Protein AF-A0A4V4HJD1-F1 (afdb_monomer)

Foldseek 3Di:
DDDDDDDDDDDPVVVVVVVVVVVVVVVVVVVVVVPDPPLPCDWAWDQDPVDRGIWTRPSPDTHPDDPDQPPQFDPDADLPQLVVLQVQLVVLLVCLVVQLPDPPPPDDSVVSVVVSVVSNVSSVVSNVSSVSNNVHGDQDPVNNVVRVVVNVVVCVVPPPPPPPDPDDPDDDDDDDDDDDPVVLVVLQVVLCVDVVLVVVLVVLVVCVVVVVDDPVRSVVVNCVSSVD

Secondary structure (DSSP, 8-state):
-PPPP---PPPTHHHHHHHHHHHHHHHHHHHHHHH-----SS-EEEE-SSSSSEEEE-SSSEESSPPP--TT--S---HHHHHHHHHHHHHHHHHGGGSTT-TTS---HHHHHHHHHHHHHHHHHHHHHHHHHHT-PPPPHHHHHHHHHHHHHHHHHHGGGSTT----PPPPPPP------HHHHHHHHHHHH-HHHHHHHHHHHHHHHTTSS-HHHHHHHHHHHHT-

Mean predicted aligned error: 18.25 Å

Radius of gyration: 34.89 Å; Cα contacts (8 Å, |Δi|>4): 147; chains: 1; bounding box: 70×46×126 Å

InterPro domains:
  IPR018929 Domain of unknown function DUF2510 [PF10708] (43-67)

Sequence (228 aa):
MRPAPRVLQPPAAAVVTISVALCHARVRRKQEWQVSVERPPVPGWYPDPAKSGTRYWDGHYWVASRPERQPYAARAHHRGWGLTLLIFGVFSVLTSPTHPFNPESGETFVERLGIAFLSLVLGLVSAAAGLYLLRGRGPTEKAVQELSAQAAYRRAVAAPRQDANPAAPPTPVEPVRPPMSDAARVAQINALANPDTAQALQNLNHLRYTRVITEDEFRAAKARLLGD

Solvent-accessible surface area (backbone atoms only — not comparable to full-atom values): 13799 Å² total; per-residue (Å²): 138,82,83,79,85,83,79,84,76,76,66,76,74,66,62,56,60,57,54,53,55,54,51,57,57,50,57,52,51,60,51,51,70,70,70,59,80,62,75,63,94,58,60,43,81,40,79,38,93,90,47,105,48,66,30,35,34,74,70,86,53,79,37,81,64,79,77,75,78,66,85,83,49,30,95,57,71,41,62,67,60,11,50,52,30,27,53,50,9,52,50,35,46,70,54,32,78,64,61,75,76,52,84,84,57,96,66,54,73,68,59,46,51,49,52,35,50,50,38,36,53,53,10,51,53,31,26,52,52,6,50,47,26,56,72,30,58,54,88,46,68,65,59,53,49,51,53,49,52,53,52,51,52,53,49,65,72,58,58,75,69,72,82,76,68,82,83,79,75,85,84,77,85,81,81,83,74,80,81,74,54,67,66,61,53,52,52,53,54,56,50,64,67,34,68,68,52,46,50,52,54,51,52,53,51,50,37,44,72,72,61,76,44,54,74,66,57,52,53,53,53,49,34,59,73,72,72,103

Structure (mmCIF, N/CA/C/O backbone):
data_AF-A0A4V4HJD1-F1
#
_entry.id   AF-A0A4V4HJD1-F1
#
loop_
_atom_site.group_PDB
_atom_site.id
_atom_site.type_symbol
_atom_site.label_atom_id
_atom_site.label_alt_id
_atom_site.label_comp_id
_atom_site.label_asym_id
_atom_site.label_entity_id
_atom_site.label_seq_id
_atom_site.pdbx_PDB_ins_code
_atom_site.Cartn_x
_atom_site.Cartn_y
_atom_site.Cartn_z
_atom_site.occupancy
_atom_site.B_iso_or_equiv
_atom_site.auth_seq_id
_atom_site.auth_comp_id
_atom_site.auth_asym_id
_atom_site.auth_atom_id
_atom_site.pdbx_PDB_model_num
ATOM 1 N N . MET A 1 1 ? -25.034 -12.193 85.939 1.00 50.91 1 MET A N 1
ATOM 2 C CA . MET A 1 1 ? -25.942 -11.720 84.870 1.00 50.91 1 MET A CA 1
ATOM 3 C C . MET A 1 1 ? -25.270 -10.550 84.164 1.00 50.91 1 MET A C 1
ATOM 5 O O . MET A 1 1 ? -24.995 -9.558 84.823 1.00 50.91 1 MET A O 1
ATOM 9 N N . ARG A 1 2 ? -24.885 -10.695 82.887 1.00 44.81 2 ARG A N 1
ATOM 10 C CA . ARG A 1 2 ? -24.236 -9.622 82.107 1.00 44.81 2 ARG A CA 1
ATOM 11 C C . ARG A 1 2 ? -25.301 -8.847 81.316 1.00 44.81 2 ARG A C 1
ATOM 13 O O . ARG A 1 2 ? -26.124 -9.505 80.681 1.00 44.81 2 ARG A O 1
ATOM 20 N N . PRO A 1 3 ? -25.297 -7.503 81.332 1.00 57.94 3 PRO A N 1
ATOM 21 C CA . PRO A 1 3 ? -26.208 -6.713 80.512 1.00 57.94 3 PRO A CA 1
ATOM 22 C C . PRO A 1 3 ? -25.843 -6.854 79.028 1.00 57.94 3 PRO A C 1
ATOM 24 O O . PRO A 1 3 ? -24.667 -6.850 78.661 1.00 57.94 3 PRO A O 1
ATOM 27 N N . ALA A 1 4 ? -26.863 -7.014 78.186 1.00 55.44 4 ALA A N 1
ATOM 28 C CA . ALA A 1 4 ? -26.706 -7.145 76.744 1.00 55.44 4 ALA A CA 1
ATOM 29 C C . ALA A 1 4 ? -26.185 -5.833 76.115 1.00 55.44 4 ALA A C 1
ATOM 31 O O . ALA A 1 4 ? -26.570 -4.746 76.560 1.00 55.44 4 ALA A O 1
ATOM 32 N N . PRO A 1 5 ? -25.325 -5.911 75.083 1.00 64.75 5 PRO A N 1
ATOM 33 C CA . PRO A 1 5 ? -24.767 -4.735 74.430 1.00 64.75 5 PRO A CA 1
ATOM 34 C C . PRO A 1 5 ? -25.847 -3.966 73.658 1.00 64.75 5 PRO A C 1
ATOM 36 O O . PRO A 1 5 ? -26.586 -4.520 72.845 1.00 64.75 5 PRO A O 1
ATOM 39 N N . ARG A 1 6 ? -25.915 -2.657 73.918 1.00 66.44 6 ARG A N 1
ATOM 40 C CA . ARG A 1 6 ? -26.780 -1.700 73.222 1.00 66.44 6 ARG A CA 1
ATOM 41 C C . ARG A 1 6 ? -26.244 -1.492 71.804 1.00 66.44 6 ARG A C 1
ATOM 43 O O . ARG A 1 6 ? -25.172 -0.919 71.626 1.00 66.44 6 ARG A O 1
ATOM 50 N N . VAL A 1 7 ? -26.984 -1.959 70.804 1.00 66.88 7 VAL A N 1
ATOM 51 C CA . VAL A 1 7 ? -26.686 -1.714 69.388 1.00 66.88 7 VAL A CA 1
ATOM 52 C C . VAL A 1 7 ? -27.064 -0.265 69.068 1.00 66.88 7 VAL A C 1
ATOM 54 O O . VAL A 1 7 ? -28.240 0.094 69.075 1.00 66.88 7 VAL A O 1
ATOM 57 N N . LEU A 1 8 ? -26.059 0.585 68.845 1.00 63.66 8 LEU A N 1
ATOM 58 C CA . LEU A 1 8 ? -26.228 1.966 68.387 1.00 63.66 8 LEU A CA 1
ATOM 59 C C . LEU A 1 8 ? -26.703 1.950 66.931 1.00 63.66 8 LEU A C 1
ATOM 61 O O . LEU A 1 8 ? -25.931 1.700 66.008 1.00 63.66 8 LEU A O 1
ATOM 65 N N . GLN A 1 9 ? -27.997 2.185 66.743 1.00 65.94 9 GLN A N 1
ATOM 66 C CA . GLN A 1 9 ? -28.637 2.292 65.439 1.00 65.94 9 GLN A CA 1
ATOM 67 C C . GLN A 1 9 ? -28.254 3.647 64.816 1.00 65.94 9 GLN A C 1
ATOM 69 O O . GLN A 1 9 ? -28.528 4.686 65.422 1.00 65.94 9 GLN A O 1
ATOM 74 N N . PRO A 1 10 ? -27.570 3.678 63.657 1.00 56.47 10 PRO A N 1
ATOM 75 C CA . PRO A 1 10 ? -27.140 4.930 63.051 1.00 56.47 10 PRO A CA 1
ATOM 76 C C . PRO A 1 10 ? -28.351 5.747 62.567 1.00 56.47 10 PRO A C 1
ATOM 78 O O . PRO A 1 10 ? -29.343 5.170 62.114 1.00 56.47 10 PRO A O 1
ATOM 81 N N . PRO A 1 11 ? -28.288 7.090 62.635 1.00 57.09 11 PRO A N 1
ATOM 82 C CA . PRO A 1 11 ? -29.370 7.952 62.179 1.00 57.09 11 PRO A CA 1
ATOM 83 C C . PRO A 1 11 ? -29.591 7.775 60.672 1.00 57.09 11 PRO A C 1
ATOM 85 O O . PRO A 1 11 ? -28.650 7.843 59.878 1.00 57.09 11 PRO A O 1
ATOM 88 N N . ALA A 1 12 ? -30.853 7.584 60.280 1.00 55.19 12 ALA A N 1
ATOM 89 C CA . ALA A 1 12 ? -31.283 7.275 58.912 1.00 55.19 12 ALA A CA 1
ATOM 90 C C . ALA A 1 12 ? -30.754 8.249 57.835 1.00 55.19 12 ALA A C 1
ATOM 92 O O . ALA A 1 12 ? -30.627 7.876 56.671 1.00 55.19 12 ALA A O 1
ATOM 93 N N . ALA A 1 13 ? -30.376 9.472 58.218 1.00 53.16 13 ALA A N 1
ATOM 94 C CA . ALA A 1 13 ? -29.827 10.480 57.316 1.00 53.16 13 ALA A CA 1
ATOM 95 C C . ALA A 1 13 ? -28.430 10.135 56.752 1.00 53.16 13 ALA A C 1
ATOM 97 O O . ALA A 1 13 ? -28.111 10.540 55.639 1.00 53.16 13 ALA A O 1
ATOM 98 N N . ALA A 1 14 ? -27.603 9.356 57.461 1.00 52.12 14 ALA A N 1
ATOM 99 C CA . ALA A 1 14 ? -26.241 9.033 57.009 1.00 52.12 14 ALA A CA 1
ATOM 100 C C . ALA A 1 14 ? -26.193 7.929 55.929 1.00 52.12 14 ALA A C 1
ATOM 102 O O . ALA A 1 14 ? -25.237 7.844 55.158 1.00 52.12 14 ALA A O 1
ATOM 103 N N . VAL A 1 15 ? -27.235 7.096 55.837 1.00 54.53 15 VAL A N 1
ATOM 104 C CA . VAL A 1 15 ? -27.303 5.956 54.900 1.00 54.53 15 VAL A CA 1
ATOM 105 C C . VAL A 1 15 ? -27.63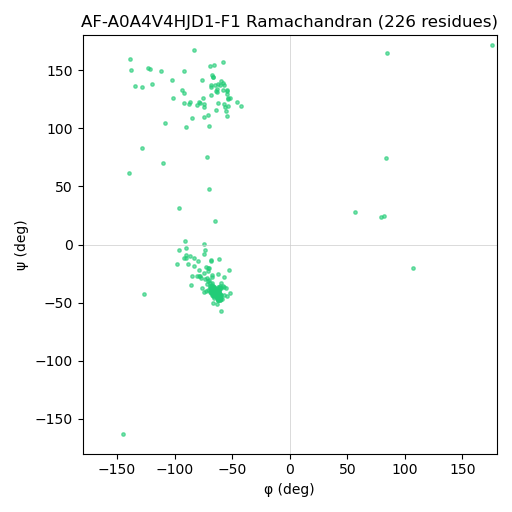2 6.409 53.468 1.00 54.53 15 VAL A C 1
ATOM 107 O O . VAL A 1 15 ? -27.210 5.785 52.489 1.00 54.53 15 VAL A O 1
ATOM 110 N N . VAL A 1 16 ? -28.333 7.538 53.329 1.00 56.81 16 VAL A N 1
ATOM 111 C CA . VAL A 1 16 ? -28.772 8.073 52.032 1.00 56.81 16 VAL A CA 1
ATOM 112 C C . VAL A 1 16 ? -27.603 8.691 51.254 1.00 56.81 16 VAL A C 1
ATOM 114 O O . VAL A 1 16 ? -27.457 8.437 50.059 1.00 56.81 16 VAL A O 1
ATOM 117 N N . THR A 1 17 ? -26.701 9.418 51.918 1.00 55.47 17 THR A N 1
ATOM 118 C CA . THR A 1 17 ? -25.589 10.122 51.251 1.00 55.47 17 THR A CA 1
ATOM 119 C C . THR A 1 17 ? -24.537 9.165 50.677 1.00 55.47 17 THR A C 1
ATOM 121 O O . THR A 1 17 ? -24.019 9.390 49.582 1.00 55.47 17 THR A O 1
ATOM 124 N N . ILE A 1 18 ? -24.262 8.049 51.364 1.00 57.09 18 ILE A N 1
ATOM 125 C CA . ILE A 1 18 ? -23.298 7.032 50.903 1.00 57.09 18 ILE A CA 1
ATOM 126 C C . ILE A 1 18 ? -23.833 6.288 49.664 1.00 57.09 18 ILE A C 1
ATOM 128 O O . ILE A 1 18 ? -23.074 5.993 48.737 1.00 57.09 18 ILE A O 1
ATOM 132 N N . SER A 1 19 ? -25.147 6.054 49.595 1.00 57.78 19 SER A N 1
ATOM 133 C CA . SER A 1 19 ? -25.784 5.377 48.456 1.00 57.78 19 SER A CA 1
ATOM 134 C C . SER A 1 19 ? -25.738 6.213 47.170 1.00 57.78 19 SER A C 1
ATOM 136 O O . SER A 1 19 ? -25.487 5.670 46.092 1.00 57.78 19 SER A O 1
ATOM 138 N N . VAL A 1 20 ? -25.894 7.541 47.267 1.00 57.56 20 VAL A N 1
ATOM 139 C CA . VAL A 1 20 ? -25.807 8.448 46.104 1.00 57.56 20 VAL A CA 1
ATOM 140 C C . VAL A 1 20 ? -24.371 8.541 45.570 1.00 57.56 20 VAL A C 1
ATOM 142 O O . VAL A 1 20 ? -24.161 8.467 44.356 1.00 57.56 20 VAL A O 1
ATOM 145 N N . ALA A 1 21 ? -23.368 8.609 46.454 1.00 56.25 21 ALA A N 1
ATOM 146 C CA . ALA A 1 21 ? -21.958 8.636 46.058 1.00 56.25 21 ALA A CA 1
ATOM 147 C C . ALA A 1 21 ? -21.519 7.339 45.342 1.00 56.25 21 ALA A C 1
ATOM 149 O O . ALA A 1 21 ? -20.833 7.398 44.316 1.00 56.25 21 ALA A O 1
ATOM 150 N N . LEU A 1 22 ? -21.974 6.165 45.809 1.00 58.16 22 LEU A N 1
ATOM 151 C CA . LEU A 1 22 ? -21.717 4.893 45.118 1.00 58.16 22 LEU A CA 1
ATOM 152 C C . LEU A 1 22 ? -22.444 4.790 43.768 1.00 58.16 22 LEU A C 1
ATOM 154 O O . LEU A 1 22 ? -21.907 4.197 42.828 1.00 58.16 22 LEU A O 1
ATOM 158 N N . CYS A 1 23 ? -23.636 5.380 43.642 1.00 50.16 23 CYS A N 1
ATOM 159 C CA . CYS A 1 23 ? -24.399 5.360 42.395 1.00 50.16 23 CYS A CA 1
ATOM 160 C C . CYS A 1 23 ? -23.713 6.195 41.295 1.00 50.16 23 CYS A C 1
ATOM 162 O O . CYS A 1 23 ? -23.560 5.722 40.165 1.00 50.16 23 CYS A O 1
ATOM 164 N N . HIS A 1 24 ? -23.185 7.378 41.636 1.00 50.97 24 HIS A N 1
ATOM 165 C CA . HIS A 1 24 ? -22.431 8.218 40.695 1.00 50.97 24 HIS A CA 1
ATOM 166 C C . HIS A 1 24 ? -21.103 7.576 40.247 1.00 50.97 24 HIS A C 1
ATOM 168 O O . HIS A 1 24 ? -20.739 7.653 39.069 1.00 50.97 24 HIS A O 1
ATOM 174 N N . ALA A 1 25 ? -20.406 6.870 41.146 1.00 55.50 25 ALA A N 1
ATOM 175 C CA . ALA A 1 25 ? -19.167 6.161 40.813 1.00 55.50 25 ALA A CA 1
ATOM 176 C C . ALA A 1 25 ? -19.389 4.972 39.855 1.00 55.50 25 ALA A C 1
ATOM 178 O O . ALA A 1 25 ? -18.488 4.595 39.102 1.00 55.50 25 ALA A O 1
ATOM 179 N N . ARG A 1 26 ? -20.588 4.373 39.852 1.00 54.41 26 ARG A N 1
ATOM 180 C CA . ARG A 1 26 ? -20.907 3.194 39.030 1.00 54.41 26 ARG A CA 1
ATOM 181 C C . ARG A 1 26 ? -21.361 3.553 37.614 1.00 54.41 26 ARG A C 1
ATOM 183 O O . ARG A 1 26 ? -20.999 2.846 36.673 1.00 54.41 26 ARG A O 1
ATOM 190 N N . VAL A 1 27 ? -22.084 4.665 37.450 1.00 53.94 27 VAL A N 1
ATOM 191 C CA . VAL A 1 27 ? -22.475 5.191 36.127 1.00 53.94 27 VAL A CA 1
ATOM 192 C C . VAL A 1 27 ? -21.251 5.686 35.350 1.00 53.94 27 VAL A C 1
ATOM 194 O O . VAL A 1 27 ? -21.125 5.369 34.167 1.00 53.94 27 VAL A O 1
ATOM 197 N N . ARG A 1 28 ? -20.284 6.338 36.021 1.00 54.81 28 ARG A N 1
ATOM 198 C CA . ARG A 1 28 ? -18.984 6.666 35.404 1.00 54.81 28 ARG A CA 1
ATOM 199 C C . ARG A 1 28 ? -18.258 5.425 34.887 1.00 54.81 28 ARG A C 1
ATOM 201 O O . ARG A 1 28 ? -17.789 5.431 33.755 1.00 54.81 28 ARG A O 1
ATOM 208 N N . ARG A 1 29 ? -18.252 4.335 35.662 1.00 53.59 29 ARG A N 1
ATOM 209 C CA . ARG A 1 29 ? -17.526 3.113 35.290 1.00 53.59 29 ARG A CA 1
ATOM 210 C C . ARG A 1 29 ? -18.104 2.438 34.041 1.00 53.59 29 ARG A C 1
ATOM 212 O O . ARG A 1 29 ? -17.342 1.981 33.202 1.00 53.59 29 ARG A O 1
ATOM 219 N N . LYS A 1 30 ? -19.433 2.386 33.868 1.00 50.81 30 LYS A N 1
ATOM 220 C CA . LYS A 1 30 ? -20.038 1.807 32.646 1.00 50.81 30 LYS A CA 1
ATOM 221 C C . LYS A 1 30 ? -19.834 2.674 31.401 1.00 50.81 30 LYS A C 1
ATOM 223 O O . LYS A 1 30 ? -19.704 2.115 30.316 1.00 50.81 30 LYS A O 1
ATOM 228 N N . GLN A 1 31 ? -19.774 3.999 31.543 1.00 48.47 31 GLN A N 1
ATOM 229 C CA . GLN A 1 31 ? -19.397 4.865 30.425 1.00 48.47 31 GLN A CA 1
ATOM 230 C C . GLN A 1 31 ? -17.902 4.757 30.096 1.00 48.47 31 GLN A C 1
ATOM 232 O O . GLN A 1 31 ? -17.564 4.739 28.920 1.00 48.47 31 GLN A O 1
ATOM 237 N N . GLU A 1 32 ? -17.021 4.554 31.078 1.00 45.78 32 GLU A N 1
ATOM 238 C CA . GLU A 1 32 ? -15.594 4.283 30.824 1.00 45.78 32 GLU A CA 1
ATOM 239 C C . GLU A 1 32 ? -15.356 3.004 30.007 1.00 45.78 32 GLU A C 1
ATOM 241 O O . GLU A 1 32 ? -14.495 2.998 29.131 1.00 45.78 32 GLU A O 1
ATOM 246 N N . TRP A 1 33 ? -16.160 1.950 30.192 1.00 47.56 33 TRP A N 1
ATOM 247 C CA . TRP A 1 33 ? -16.026 0.724 29.388 1.00 47.56 33 TRP A CA 1
ATOM 248 C C . TRP A 1 33 ? -16.452 0.881 27.920 1.00 47.56 33 TRP A C 1
ATOM 250 O O . TRP A 1 33 ? -16.021 0.086 27.087 1.00 47.56 33 TRP A O 1
ATOM 260 N N . GLN A 1 34 ? -17.257 1.893 27.574 1.00 47.53 34 GLN A N 1
ATOM 261 C CA . GLN A 1 34 ? -17.536 2.227 26.170 1.00 47.53 34 GLN A CA 1
ATOM 262 C C . GLN A 1 34 ? -16.573 3.268 25.584 1.00 47.53 34 GLN A C 1
ATOM 264 O O . GLN A 1 34 ? -16.558 3.455 24.370 1.00 47.53 34 GLN A O 1
ATOM 269 N N . VAL A 1 35 ? -15.761 3.929 26.412 1.00 48.91 35 VAL A N 1
ATOM 270 C CA . VAL A 1 35 ? -14.937 5.071 25.983 1.00 48.91 35 VAL A CA 1
ATOM 271 C C . VAL A 1 35 ? -13.546 4.671 25.480 1.00 48.91 35 VAL A C 1
ATOM 273 O O . VAL A 1 35 ? -12.922 5.465 24.783 1.00 48.91 35 VAL A O 1
ATOM 276 N N . SER A 1 36 ? -13.093 3.432 25.679 1.00 49.72 36 SER A N 1
ATOM 277 C CA . SER A 1 36 ? -11.745 3.045 25.241 1.00 49.72 36 SER A CA 1
ATOM 278 C C . SER A 1 36 ? -11.681 1.647 24.636 1.00 49.72 36 SER A C 1
ATOM 280 O O . SER A 1 36 ? -10.896 0.808 25.069 1.00 49.72 36 SER A O 1
ATOM 282 N N . VAL A 1 37 ? -12.400 1.405 23.534 1.00 56.84 37 VAL A N 1
ATOM 283 C CA . VAL A 1 37 ? -11.747 0.617 22.473 1.00 56.84 37 VAL A CA 1
ATOM 284 C C . VAL A 1 37 ? -10.708 1.559 21.874 1.00 56.84 37 VAL A C 1
ATOM 286 O O . VAL A 1 37 ? -10.937 2.198 20.848 1.00 56.84 37 VAL A O 1
ATOM 289 N N . GLU A 1 38 ? -9.614 1.748 22.616 1.00 62.16 38 GLU A N 1
ATOM 290 C CA . GLU A 1 38 ? -8.431 2.459 22.160 1.00 62.16 38 GLU A CA 1
ATOM 291 C C . GLU A 1 38 ? -8.126 1.936 20.768 1.00 62.16 38 GLU A C 1
ATOM 293 O O . GLU A 1 38 ? -8.015 0.722 20.564 1.00 62.16 38 GLU A O 1
ATOM 298 N N . ARG A 1 39 ? -8.085 2.857 19.798 1.00 68.38 39 ARG A N 1
ATOM 299 C CA . ARG A 1 39 ? -7.676 2.552 18.429 1.00 68.38 39 ARG A CA 1
ATOM 300 C C . ARG A 1 39 ? -6.467 1.630 18.523 1.00 68.38 39 ARG A C 1
ATOM 302 O O . ARG A 1 39 ? -5.479 2.036 19.143 1.00 68.38 39 ARG A O 1
ATOM 309 N N . PRO A 1 40 ? -6.544 0.400 17.990 1.00 72.44 40 PRO A N 1
ATOM 310 C CA . PRO A 1 40 ? -5.436 -0.515 18.116 1.00 72.44 40 PRO A CA 1
ATOM 311 C C . PRO A 1 40 ? -4.173 0.167 17.583 1.00 72.44 40 PRO A C 1
ATOM 313 O O . PRO A 1 40 ? -4.213 0.779 16.514 1.00 72.44 40 PRO A O 1
ATOM 316 N N . PRO A 1 41 ? -3.051 0.110 18.314 1.00 74.19 41 PRO A N 1
ATOM 317 C CA . PRO A 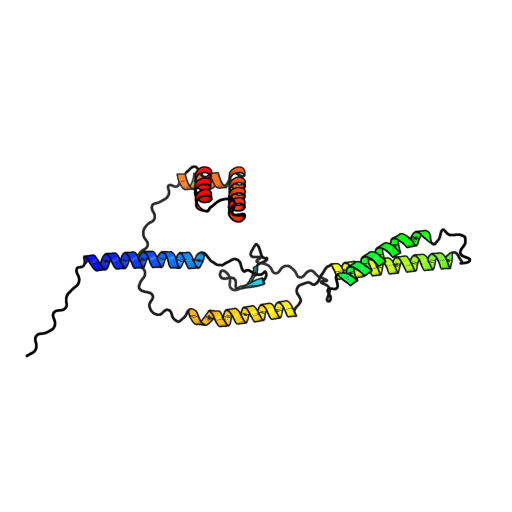1 41 ? -1.865 0.874 17.941 1.00 74.19 41 PRO A CA 1
ATOM 318 C C . PRO A 1 41 ? -1.224 0.367 16.644 1.00 74.19 41 PRO A C 1
ATOM 320 O O . PRO A 1 41 ? -0.378 1.047 16.075 1.00 74.19 41 PRO A O 1
ATOM 323 N N . VAL A 1 42 ? -1.600 -0.831 16.181 1.00 78.50 42 VAL A N 1
ATOM 324 C CA . VAL A 1 42 ? -0.988 -1.493 15.029 1.00 78.50 42 VAL A CA 1
ATOM 325 C C . VAL A 1 42 ? -2.082 -2.054 14.116 1.00 78.50 42 VAL A C 1
ATOM 327 O O . VAL A 1 42 ? -3.036 -2.650 14.619 1.00 78.50 42 VAL A O 1
ATOM 330 N N . PRO A 1 43 ? -1.967 -1.898 12.786 1.00 82.44 43 PRO A N 1
ATOM 331 C CA . PRO A 1 43 ? -2.867 -2.543 11.840 1.00 82.44 43 PRO A CA 1
ATOM 332 C C . PRO A 1 43 ? -2.866 -4.070 11.996 1.00 82.44 43 PRO A C 1
ATOM 334 O O . PRO A 1 43 ? -1.807 -4.695 12.084 1.00 82.44 43 PRO A O 1
ATOM 337 N N . GLY A 1 44 ? -4.042 -4.697 12.031 1.00 80.00 44 GLY A N 1
ATOM 338 C CA . GLY A 1 44 ? -4.147 -6.119 12.361 1.00 80.00 44 GLY A CA 1
ATOM 339 C C . GLY A 1 44 ? -5.571 -6.655 12.462 1.00 80.00 44 GLY A C 1
ATOM 340 O O . GLY A 1 44 ? -6.545 -5.910 12.422 1.00 80.00 44 GLY A O 1
ATOM 341 N N . TRP A 1 45 ? -5.698 -7.976 12.589 1.00 80.88 45 TRP A N 1
ATOM 342 C CA . TRP A 1 45 ? -6.985 -8.643 12.802 1.00 80.88 45 TRP A CA 1
ATOM 343 C C . TRP A 1 45 ? -7.330 -8.688 14.288 1.00 80.88 45 TRP A C 1
ATOM 345 O O . TRP A 1 45 ? -6.593 -9.272 15.081 1.00 80.88 45 TRP A O 1
ATOM 355 N N . TYR A 1 46 ? -8.486 -8.137 14.650 1.00 82.44 46 TYR A N 1
ATOM 356 C CA . TYR A 1 46 ? -8.987 -8.123 16.021 1.00 82.44 46 TYR A CA 1
ATOM 357 C C . TYR A 1 46 ? -10.353 -8.812 16.108 1.00 82.44 46 TYR A C 1
ATOM 359 O O . TYR A 1 46 ? -11.094 -8.848 15.120 1.00 82.44 46 TYR A O 1
ATOM 367 N N . PRO A 1 47 ? -10.687 -9.408 17.268 1.00 80.44 47 PRO A N 1
ATOM 368 C CA . PRO A 1 47 ? -12.024 -9.939 17.489 1.00 80.44 47 PRO A CA 1
ATOM 369 C C . PRO A 1 47 ? -13.039 -8.797 17.449 1.00 80.44 47 PRO A C 1
ATOM 371 O O . PRO A 1 47 ? -12.827 -7.742 18.044 1.00 80.44 47 PRO A O 1
ATOM 374 N N . ASP A 1 48 ? -14.124 -9.016 16.724 1.00 82.56 48 ASP A N 1
ATOM 375 C CA . ASP A 1 48 ? -15.232 -8.083 16.651 1.00 82.56 48 ASP A CA 1
ATOM 376 C C . ASP A 1 48 ? -16.131 -8.259 17.885 1.00 82.56 48 ASP A C 1
ATOM 378 O O . ASP A 1 48 ? -16.654 -9.350 18.092 1.00 82.56 48 ASP A O 1
ATOM 382 N N . PRO A 1 49 ? -16.335 -7.234 18.730 1.00 73.06 49 PRO A N 1
ATOM 383 C CA . PRO A 1 49 ? -17.233 -7.362 19.875 1.00 73.06 49 PRO A CA 1
ATOM 384 C C . PRO A 1 49 ? -18.717 -7.383 19.476 1.00 73.06 49 PRO A C 1
ATOM 386 O O . PRO A 1 49 ? -19.549 -7.813 20.268 1.00 73.06 49 PRO A O 1
ATOM 389 N N . ALA A 1 50 ? -19.070 -6.911 18.275 1.00 77.44 50 ALA A N 1
ATOM 390 C CA . ALA A 1 50 ? -20.459 -6.791 17.830 1.00 77.44 50 ALA A CA 1
ATOM 391 C C . ALA A 1 50 ? -20.929 -7.955 16.940 1.00 77.44 50 ALA A C 1
ATOM 393 O O . ALA A 1 50 ? -22.130 -8.123 16.742 1.00 77.44 50 ALA A O 1
ATOM 394 N N . LYS A 1 51 ? -20.013 -8.754 16.385 1.00 74.75 51 LYS A N 1
ATOM 395 C CA . LYS A 1 51 ? -20.322 -9.966 15.607 1.00 74.75 51 LYS A CA 1
ATOM 396 C C . LYS A 1 51 ? -19.350 -11.066 16.014 1.00 74.75 51 LYS A C 1
ATOM 398 O O . LYS A 1 51 ? -18.210 -10.768 16.330 1.00 74.75 51 LYS A O 1
ATOM 403 N N . SER A 1 52 ? -19.749 -12.333 15.953 1.00 74.94 52 SER A N 1
ATOM 404 C CA . SER A 1 52 ? -18.915 -13.503 16.286 1.00 74.94 52 SER A CA 1
ATOM 405 C C . SER A 1 52 ? -17.778 -13.777 15.273 1.00 74.94 52 SER A C 1
ATOM 407 O O . SER A 1 52 ? -17.583 -14.903 14.825 1.00 74.94 52 SER A O 1
ATOM 409 N N . GLY A 1 53 ? -17.012 -12.751 14.888 1.00 81.81 53 GLY A N 1
ATOM 410 C CA . GLY A 1 53 ? -15.988 -12.809 13.845 1.00 81.81 53 GLY A CA 1
ATOM 411 C C . GLY A 1 53 ? -14.766 -11.933 14.124 1.00 81.81 53 GLY A C 1
ATOM 412 O O . GLY A 1 53 ? -14.504 -11.508 15.249 1.00 81.81 53 GLY A O 1
ATOM 413 N N . THR A 1 54 ? -13.979 -11.676 13.079 1.00 82.12 54 THR A N 1
ATOM 414 C CA . THR A 1 54 ? -12.789 -10.813 13.141 1.00 82.12 54 THR A CA 1
ATOM 415 C C . THR A 1 54 ? -12.937 -9.631 12.188 1.00 82.12 54 THR A C 1
ATOM 417 O O . THR A 1 54 ? -13.351 -9.834 11.049 1.00 82.12 54 THR A O 1
ATOM 420 N N . ARG A 1 55 ? -12.541 -8.428 12.614 1.00 84.62 55 ARG A N 1
ATOM 421 C CA . ARG A 1 55 ? -12.406 -7.233 11.758 1.00 84.62 55 ARG A CA 1
ATOM 422 C C . ARG A 1 55 ? -10.937 -6.846 11.629 1.00 84.62 55 ARG A C 1
ATOM 424 O O . ARG A 1 55 ? -10.157 -7.076 12.554 1.00 84.62 55 ARG A O 1
ATOM 431 N N . TYR A 1 56 ? -10.563 -6.262 10.497 1.00 84.88 56 TYR A N 1
ATOM 432 C CA . TYR A 1 56 ? -9.218 -5.728 10.301 1.00 84.88 56 TYR A CA 1
ATOM 433 C C . TYR A 1 56 ? -9.187 -4.253 10.693 1.00 84.88 56 TYR A C 1
ATOM 435 O O . TYR A 1 56 ? -10.043 -3.487 10.265 1.00 84.88 56 TYR A O 1
ATOM 443 N N . TRP A 1 57 ? -8.219 -3.858 11.508 1.00 85.31 57 TRP A N 1
ATOM 444 C CA . TRP A 1 57 ? -7.881 -2.460 11.742 1.00 85.31 57 TRP A CA 1
ATOM 445 C C . TRP A 1 57 ? -6.794 -2.069 10.749 1.00 85.31 57 TRP A C 1
ATOM 447 O O . TRP A 1 57 ? -5.738 -2.699 10.736 1.00 85.31 57 TRP A O 1
ATOM 457 N N . ASP A 1 58 ? -7.041 -1.059 9.919 1.00 80.19 58 ASP A N 1
ATOM 458 C CA . ASP A 1 58 ? -6.071 -0.578 8.925 1.00 80.19 58 ASP A CA 1
ATOM 459 C C . ASP A 1 58 ? -5.149 0.540 9.459 1.00 80.19 58 ASP A C 1
ATOM 461 O O . ASP A 1 58 ? -4.232 0.970 8.764 1.00 80.19 58 ASP A O 1
ATOM 465 N N . GLY A 1 59 ? -5.358 0.983 10.706 1.00 85.06 59 GLY A N 1
ATOM 466 C CA . GLY A 1 59 ? -4.681 2.135 11.316 1.00 85.06 59 GLY A CA 1
ATOM 467 C C . GLY A 1 59 ? -5.580 3.368 11.471 1.00 85.06 59 GLY A C 1
ATOM 468 O O . GLY A 1 59 ? -5.313 4.215 12.324 1.00 85.06 59 GLY A O 1
ATOM 469 N N . HIS A 1 60 ? -6.672 3.443 10.711 1.00 83.69 60 HIS A N 1
ATOM 470 C CA . HIS A 1 60 ? -7.607 4.567 10.684 1.00 83.69 60 HIS A CA 1
ATOM 471 C C . HIS A 1 60 ? -9.063 4.138 10.919 1.00 83.69 60 HIS A C 1
ATOM 473 O O . HIS A 1 60 ? -9.776 4.794 11.683 1.00 83.69 60 HIS A O 1
ATOM 479 N N . TYR A 1 61 ? -9.492 3.035 10.306 1.00 84.69 61 TYR A N 1
ATOM 480 C CA . TYR A 1 61 ? -10.852 2.516 10.307 1.00 84.69 61 TYR A CA 1
ATOM 481 C C . TYR A 1 61 ? -10.887 0.986 10.466 1.00 84.69 61 TYR A C 1
ATOM 483 O O . TYR A 1 61 ? -9.927 0.251 10.225 1.00 84.69 61 TYR A O 1
ATOM 491 N N . TRP A 1 62 ? -12.047 0.490 10.894 1.00 83.06 62 TRP A N 1
ATOM 492 C CA . TRP A 1 62 ? -12.337 -0.940 10.949 1.00 83.06 62 TRP A CA 1
ATOM 493 C C . TRP A 1 62 ? -12.907 -1.410 9.612 1.00 83.06 62 TRP A C 1
ATOM 495 O O . TRP A 1 62 ? -13.975 -0.959 9.203 1.00 83.06 62 TRP A O 1
ATOM 505 N N . VAL A 1 63 ? -12.240 -2.363 8.968 1.00 85.56 63 VAL A N 1
ATOM 506 C CA . VAL A 1 63 ? -12.653 -2.947 7.689 1.00 85.56 63 VAL A CA 1
ATOM 507 C C . VAL A 1 63 ? -13.303 -4.310 7.940 1.00 85.56 63 VAL A C 1
ATOM 509 O O . VAL A 1 63 ? -12.743 -5.175 8.623 1.00 85.56 63 VAL A O 1
ATOM 512 N N . ALA A 1 64 ? -14.522 -4.493 7.423 1.00 74.50 64 ALA A N 1
ATOM 513 C CA . ALA A 1 64 ? -15.322 -5.704 7.635 1.00 74.50 64 ALA A CA 1
ATOM 514 C C . ALA A 1 64 ? -14.890 -6.881 6.744 1.00 74.50 64 ALA A C 1
ATOM 516 O O . ALA A 1 64 ? -15.072 -8.038 7.116 1.00 74.50 64 ALA A O 1
ATOM 517 N N . SER A 1 65 ? -14.316 -6.594 5.578 1.00 73.62 65 SER A N 1
ATOM 518 C CA . SER A 1 65 ? -13.845 -7.587 4.616 1.00 73.62 65 SER A CA 1
ATOM 519 C C . SER A 1 65 ? -12.328 -7.735 4.692 1.00 73.62 65 SER A C 1
ATOM 521 O O . SER A 1 65 ? -11.605 -6.746 4.829 1.00 73.62 65 SER A O 1
ATOM 523 N N . ARG A 1 66 ? -11.824 -8.974 4.564 1.00 68.06 66 ARG A N 1
ATOM 524 C CA . ARG A 1 66 ? -10.404 -9.192 4.242 1.00 68.06 66 ARG A CA 1
ATOM 525 C C . ARG A 1 66 ? -10.113 -8.396 2.974 1.00 68.06 66 ARG A C 1
ATOM 527 O O . ARG A 1 66 ? -10.838 -8.622 2.006 1.00 68.06 66 ARG A O 1
ATOM 534 N N . PRO A 1 67 ? -9.109 -7.498 2.950 1.00 59.50 67 PRO A N 1
ATOM 535 C CA . PRO A 1 67 ? -8.646 -6.982 1.676 1.00 59.50 67 PRO A CA 1
ATOM 536 C C . PRO A 1 67 ? -8.319 -8.196 0.816 1.00 59.50 67 PRO A C 1
ATOM 538 O O . PRO A 1 67 ? -7.634 -9.123 1.269 1.00 59.50 67 PRO A O 1
ATOM 541 N N . GLU A 1 68 ? -8.920 -8.235 -0.368 1.00 60.12 68 GLU A N 1
ATOM 542 C CA . GLU A 1 68 ? -8.720 -9.319 -1.312 1.00 60.12 68 GLU A CA 1
ATOM 543 C C . GLU A 1 68 ? -7.211 -9.478 -1.500 1.00 60.12 68 GLU A C 1
ATOM 545 O O . GLU A 1 68 ? -6.493 -8.494 -1.715 1.00 60.12 68 GLU A O 1
ATOM 550 N N . ARG A 1 69 ? -6.697 -10.699 -1.288 1.00 55.47 69 ARG A N 1
ATOM 551 C CA . ARG A 1 69 ? -5.272 -10.963 -1.501 1.00 55.47 69 ARG A CA 1
ATOM 552 C C . ARG A 1 69 ?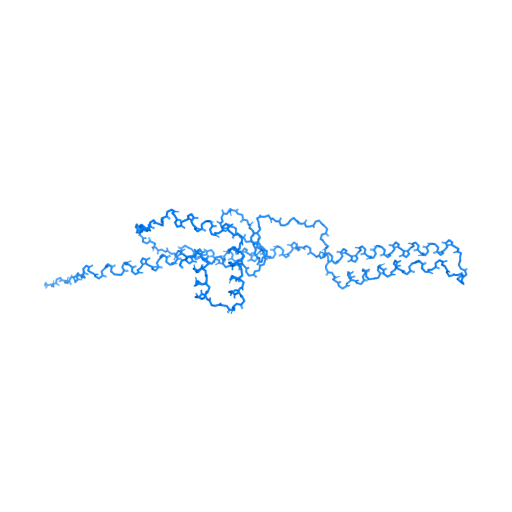 -4.989 -10.541 -2.933 1.00 55.47 69 ARG A C 1
ATOM 554 O O . ARG A 1 69 ? -5.530 -11.161 -3.841 1.00 55.47 69 ARG A O 1
ATOM 561 N N . GLN A 1 70 ? -4.160 -9.513 -3.122 1.00 56.56 70 GLN A N 1
ATOM 562 C CA . GLN A 1 70 ? -3.767 -9.123 -4.468 1.00 56.56 70 GLN A CA 1
ATOM 563 C C . GLN A 1 70 ? -3.158 -10.358 -5.137 1.00 56.56 70 GLN A C 1
ATOM 565 O O . GLN A 1 70 ? -2.173 -10.901 -4.610 1.00 56.56 70 GLN A O 1
ATOM 570 N N . PRO A 1 71 ? -3.755 -10.857 -6.233 1.00 51.16 71 PRO A N 1
ATOM 571 C CA . PRO A 1 71 ? -3.154 -11.957 -6.954 1.00 51.16 71 PRO A CA 1
ATOM 572 C C . PRO A 1 71 ? -1.754 -11.491 -7.386 1.00 51.16 71 PRO A C 1
ATOM 574 O O . PRO A 1 71 ? -1.565 -10.331 -7.753 1.00 51.16 71 PRO A O 1
ATOM 577 N N . TYR A 1 72 ? -0.762 -12.380 -7.286 1.00 57.31 72 TYR A N 1
ATOM 578 C CA . TYR A 1 72 ? 0.632 -12.143 -7.709 1.00 57.31 72 TYR A CA 1
ATOM 579 C C . TYR A 1 72 ? 1.545 -11.328 -6.772 1.00 57.31 72 TYR A C 1
ATOM 581 O O . TYR A 1 72 ? 2.560 -10.792 -7.214 1.00 57.31 72 TYR A O 1
ATOM 589 N N . ALA A 1 73 ? 1.262 -11.279 -5.468 1.00 58.91 73 ALA A N 1
ATOM 590 C CA . ALA A 1 73 ? 2.242 -10.809 -4.484 1.00 58.91 73 ALA A CA 1
ATOM 591 C C . ALA A 1 73 ? 3.551 -11.631 -4.549 1.00 58.91 73 ALA A C 1
ATOM 593 O O . ALA A 1 73 ? 3.546 -12.848 -4.345 1.00 58.91 73 ALA A O 1
ATOM 594 N N . ALA A 1 74 ? 4.682 -10.968 -4.803 1.00 61.16 74 ALA A N 1
ATOM 595 C CA . ALA A 1 74 ? 5.966 -11.637 -4.985 1.00 61.16 74 ALA A CA 1
ATOM 596 C C . ALA A 1 74 ? 6.438 -12.349 -3.701 1.00 61.16 74 ALA A C 1
ATOM 598 O O . ALA A 1 74 ? 6.391 -11.795 -2.600 1.00 61.16 74 ALA A O 1
ATOM 599 N N . ARG A 1 75 ? 6.961 -13.579 -3.838 1.00 60.50 75 ARG A N 1
ATOM 600 C CA . ARG A 1 75 ? 7.509 -14.372 -2.714 1.00 60.50 75 ARG A CA 1
ATOM 601 C C . ARG A 1 75 ? 8.713 -13.706 -2.031 1.00 60.50 75 ARG A C 1
ATOM 603 O O . ARG A 1 75 ? 8.945 -13.957 -0.845 1.00 60.50 75 ARG A O 1
ATOM 610 N N . ALA A 1 76 ? 9.459 -12.849 -2.728 1.00 64.31 76 ALA A N 1
ATOM 611 C CA . ALA A 1 76 ? 10.659 -12.179 -2.228 1.00 64.31 76 ALA A CA 1
ATOM 612 C C . ALA A 1 76 ? 10.590 -10.661 -2.447 1.00 64.31 76 ALA A C 1
ATOM 614 O O . ALA A 1 76 ? 10.196 -10.206 -3.516 1.00 64.31 76 ALA A O 1
ATOM 615 N N . HIS A 1 77 ? 10.967 -9.886 -1.424 1.00 65.81 77 HIS A N 1
ATOM 616 C CA . HIS A 1 77 ? 11.040 -8.428 -1.497 1.00 65.81 77 HIS A CA 1
ATOM 617 C C . HIS A 1 77 ? 12.504 -7.999 -1.495 1.00 65.81 77 HIS A C 1
ATOM 619 O O . HIS A 1 77 ? 13.155 -8.019 -0.452 1.00 65.81 77 HIS A O 1
ATOM 625 N N . HIS A 1 78 ? 13.007 -7.602 -2.660 1.00 81.56 78 HIS A N 1
ATOM 626 C CA . HIS A 1 78 ? 14.340 -7.029 -2.802 1.00 81.56 78 HIS A CA 1
ATOM 627 C C . HIS A 1 78 ? 14.223 -5.711 -3.563 1.00 81.56 78 HIS A C 1
ATOM 629 O O . HIS A 1 78 ? 14.408 -5.671 -4.775 1.00 81.56 78 HIS A O 1
ATOM 635 N N . ARG A 1 79 ? 13.890 -4.629 -2.844 1.00 81.94 79 ARG A N 1
ATOM 636 C CA . ARG A 1 79 ? 13.731 -3.279 -3.421 1.00 81.94 79 ARG A CA 1
ATOM 637 C C . ARG A 1 79 ? 14.945 -2.845 -4.243 1.00 81.94 79 ARG A C 1
ATOM 639 O O . ARG A 1 79 ? 14.758 -2.317 -5.330 1.00 81.94 79 ARG A O 1
ATOM 646 N N . GLY A 1 80 ? 16.155 -3.122 -3.746 1.00 90.12 80 GLY A N 1
ATOM 647 C CA . GLY A 1 80 ? 17.401 -2.818 -4.456 1.00 90.12 80 GLY A CA 1
ATOM 648 C C . GLY A 1 80 ? 17.474 -3.525 -5.808 1.00 90.12 80 GLY A C 1
ATOM 649 O O . GLY A 1 80 ? 17.530 -2.867 -6.838 1.00 90.12 80 GLY A O 1
ATOM 650 N N . TRP A 1 81 ? 17.358 -4.856 -5.814 1.00 91.25 81 TRP A N 1
ATOM 651 C CA . TRP A 1 81 ? 17.391 -5.651 -7.047 1.00 91.25 81 TRP A CA 1
ATOM 652 C C . TRP A 1 81 ? 16.257 -5.321 -8.019 1.00 91.25 81 TRP A C 1
ATOM 654 O O . TRP A 1 81 ? 16.491 -5.253 -9.223 1.00 91.25 81 TRP A O 1
ATOM 664 N N . GLY A 1 82 ? 15.044 -5.083 -7.514 1.00 91.19 82 GLY A N 1
ATOM 665 C CA . GLY A 1 82 ? 13.909 -4.687 -8.346 1.00 91.19 82 GLY A CA 1
ATOM 666 C C . GLY A 1 82 ? 14.157 -3.368 -9.074 1.00 91.19 82 GLY A C 1
ATOM 667 O O . GLY A 1 82 ? 13.903 -3.272 -10.272 1.00 91.19 82 GLY A O 1
ATOM 668 N N . LEU A 1 83 ? 14.719 -2.377 -8.375 1.00 93.88 83 LEU A N 1
ATOM 669 C CA . LEU A 1 83 ? 15.074 -1.092 -8.970 1.00 93.88 83 LEU A CA 1
ATOM 670 C C . LEU A 1 83 ? 16.223 -1.226 -9.981 1.00 93.88 83 LEU A C 1
ATOM 672 O O . LEU A 1 83 ? 16.130 -0.672 -11.072 1.00 93.88 83 LEU A O 1
ATOM 676 N N . THR A 1 84 ? 17.270 -1.992 -9.659 1.00 94.50 84 THR A N 1
ATOM 677 C CA . THR A 1 84 ? 18.402 -2.226 -10.570 1.00 94.50 84 THR A CA 1
ATOM 678 C C . THR A 1 84 ? 17.953 -2.890 -11.872 1.00 94.50 84 THR A C 1
ATOM 680 O O . THR A 1 84 ? 18.318 -2.420 -12.946 1.00 94.50 84 THR A O 1
ATOM 683 N N . LEU A 1 85 ? 17.120 -3.934 -11.796 1.00 93.56 85 LEU A N 1
ATOM 684 C CA . LEU A 1 85 ? 16.592 -4.626 -12.978 1.00 93.56 85 LEU A CA 1
ATOM 685 C C . LEU A 1 85 ? 15.661 -3.740 -13.809 1.00 93.56 85 LEU A C 1
ATOM 687 O O . LEU A 1 85 ? 15.698 -3.802 -15.036 1.00 93.56 85 LEU A O 1
ATOM 691 N N . LEU A 1 86 ? 14.862 -2.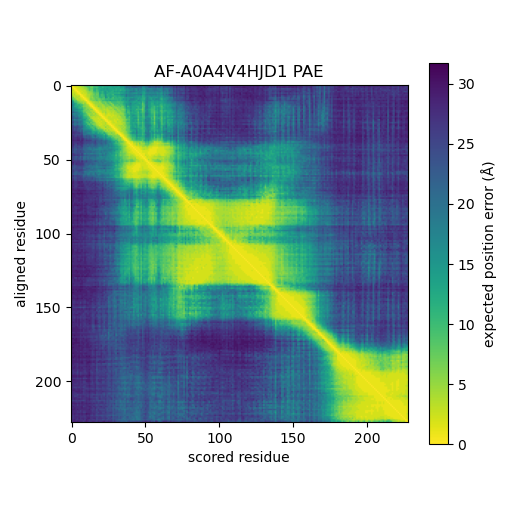892 -13.155 1.00 94.94 86 LEU A N 1
ATOM 692 C CA . LEU A 1 86 ? 14.009 -1.925 -13.841 1.00 94.94 86 LEU A CA 1
ATOM 693 C C . LEU A 1 86 ? 14.850 -0.910 -14.629 1.00 94.94 86 LEU A C 1
ATOM 695 O O . LEU A 1 86 ? 14.615 -0.725 -15.820 1.00 94.94 86 LEU A O 1
ATOM 699 N N . ILE A 1 87 ? 15.842 -0.287 -13.982 1.00 95.69 87 ILE A N 1
ATOM 700 C CA . ILE A 1 87 ? 16.730 0.698 -14.618 1.00 95.69 87 ILE A CA 1
ATOM 701 C C . ILE A 1 87 ? 17.494 0.049 -15.773 1.00 95.69 87 ILE A C 1
ATOM 703 O O . ILE A 1 87 ? 17.515 0.598 -16.871 1.00 95.69 87 ILE A O 1
ATOM 707 N N . PHE A 1 88 ? 18.070 -1.134 -15.548 1.00 95.12 88 PHE A N 1
ATOM 708 C CA . PHE A 1 88 ? 18.791 -1.879 -16.577 1.00 95.12 88 PHE A CA 1
ATOM 709 C C . PHE A 1 88 ? 17.891 -2.230 -17.767 1.00 95.12 88 PHE A C 1
ATOM 711 O O . PHE A 1 88 ? 18.268 -1.997 -18.912 1.00 95.12 88 PHE A O 1
ATOM 718 N N . GLY A 1 89 ? 16.681 -2.736 -17.509 1.00 93.25 89 GLY A N 1
ATOM 719 C CA . GLY A 1 89 ? 15.730 -3.096 -18.557 1.00 93.25 89 GLY A CA 1
ATOM 720 C C . GLY A 1 89 ? 15.308 -1.899 -19.408 1.00 93.25 89 GLY A C 1
ATOM 721 O O . GLY A 1 89 ? 15.361 -1.967 -20.634 1.00 93.25 89 GLY A O 1
ATOM 722 N N . VAL A 1 90 ? 14.966 -0.776 -18.768 1.00 94.00 90 VAL A N 1
ATOM 723 C CA . VAL A 1 90 ? 14.607 0.474 -19.460 1.00 94.00 90 VAL A CA 1
ATOM 724 C C . VAL A 1 90 ? 15.788 1.017 -20.263 1.00 94.00 90 VAL A C 1
ATOM 726 O O . VAL A 1 90 ? 15.621 1.390 -21.422 1.00 94.00 90 VAL A O 1
ATOM 729 N N . PHE A 1 91 ? 16.989 1.020 -19.681 1.00 94.56 91 PHE A N 1
ATOM 730 C CA . PHE A 1 91 ? 18.193 1.483 -20.363 1.00 94.56 91 PHE A CA 1
ATOM 731 C C . PHE A 1 91 ? 18.526 0.616 -21.585 1.00 94.56 91 PHE A C 1
ATOM 733 O O . PHE A 1 91 ? 18.824 1.156 -22.644 1.00 94.56 91 PHE A O 1
ATOM 740 N N . SER A 1 92 ? 18.407 -0.711 -21.472 1.00 91.31 92 SER A N 1
ATOM 741 C CA . SER A 1 92 ? 18.623 -1.655 -22.578 1.00 91.31 92 SER A CA 1
ATOM 742 C C . SER A 1 92 ? 17.648 -1.430 -23.740 1.00 91.31 92 SER A C 1
ATOM 744 O O . SER A 1 92 ? 18.034 -1.535 -24.900 1.00 91.31 92 SER A O 1
ATOM 746 N N . VAL A 1 93 ? 16.386 -1.089 -23.455 1.00 91.69 93 VAL A N 1
ATOM 747 C CA . VAL A 1 93 ? 15.397 -0.773 -24.503 1.00 91.69 93 VAL A CA 1
ATOM 748 C C . VAL A 1 93 ? 15.708 0.571 -25.169 1.00 91.69 93 VAL A C 1
ATOM 750 O O . VAL A 1 93 ? 15.599 0.686 -26.387 1.00 91.69 93 VAL A O 1
ATOM 753 N N . LEU A 1 94 ? 16.134 1.574 -24.395 1.00 90.81 94 LEU A N 1
ATOM 754 C CA . LEU A 1 94 ? 16.476 2.903 -24.915 1.00 90.81 94 LEU A CA 1
ATOM 755 C C . LEU A 1 94 ? 17.761 2.914 -25.755 1.00 90.81 94 LEU A C 1
ATOM 757 O O . LEU A 1 94 ? 17.865 3.721 -26.676 1.00 90.81 94 LEU A O 1
ATOM 761 N N . THR A 1 95 ? 18.728 2.039 -25.465 1.00 87.31 95 THR A N 1
ATOM 762 C CA . THR A 1 95 ? 19.990 1.944 -26.222 1.00 87.31 95 THR A CA 1
ATOM 763 C C . THR A 1 95 ? 19.924 0.998 -27.422 1.00 87.31 95 THR A C 1
ATOM 765 O O . THR A 1 95 ? 20.750 1.112 -28.320 1.00 87.31 95 THR A O 1
ATOM 768 N N . SER A 1 96 ? 18.924 0.115 -27.508 1.00 82.06 96 SER A N 1
ATOM 769 C CA . SER A 1 96 ? 18.737 -0.812 -28.637 1.00 82.06 96 SER A CA 1
ATOM 770 C C . SER A 1 96 ? 18.669 -0.153 -30.037 1.00 82.06 96 SER A C 1
ATOM 772 O O . SER A 1 96 ? 19.336 -0.643 -30.953 1.00 82.06 96 SER A O 1
ATOM 774 N N . PRO A 1 97 ? 17.938 0.963 -30.261 1.00 76.88 97 PRO A N 1
ATOM 775 C CA . PRO A 1 97 ? 17.772 1.517 -31.606 1.00 76.88 97 PRO A CA 1
ATOM 776 C C . PRO A 1 97 ? 19.006 2.237 -32.168 1.00 76.88 97 PRO A C 1
ATOM 778 O O . PRO A 1 97 ? 18.995 2.586 -33.346 1.00 76.88 97 PRO A O 1
ATOM 781 N N . THR A 1 98 ? 20.072 2.463 -31.392 1.00 75.31 98 THR A N 1
ATOM 782 C CA . THR A 1 98 ? 21.270 3.163 -31.899 1.00 75.31 98 THR A CA 1
ATOM 783 C C . THR A 1 98 ? 22.238 2.241 -32.645 1.00 75.31 98 THR A C 1
ATOM 785 O O . THR A 1 98 ? 23.043 2.718 -33.441 1.00 75.31 98 THR A O 1
ATOM 788 N N . HIS A 1 99 ? 22.142 0.923 -32.452 1.00 67.81 99 HIS A N 1
ATOM 789 C CA . HIS A 1 99 ? 23.089 -0.045 -33.009 1.00 67.81 99 HIS A CA 1
ATOM 790 C C . HIS A 1 99 ? 22.953 -0.361 -34.518 1.00 67.81 99 HIS A C 1
ATOM 792 O O . HIS A 1 99 ? 23.984 -0.527 -35.174 1.00 67.81 99 HIS A O 1
ATOM 798 N N . PRO A 1 100 ? 21.751 -0.453 -35.130 1.00 72.88 100 PRO A N 1
ATOM 799 C CA . PRO A 1 100 ? 21.645 -0.846 -36.539 1.00 72.88 100 PRO A CA 1
ATOM 800 C C . PRO A 1 100 ? 22.141 0.234 -37.511 1.00 72.88 100 PRO A C 1
ATOM 802 O O . PRO A 1 100 ? 22.500 -0.091 -38.641 1.00 72.88 100 PRO A O 1
ATOM 805 N N . PHE A 1 101 ? 22.212 1.495 -37.074 1.00 77.19 101 PHE A N 1
ATOM 806 C CA . PHE A 1 101 ? 22.558 2.638 -37.924 1.00 77.19 101 PHE A CA 1
ATOM 807 C C . PHE A 1 101 ? 24.051 2.973 -37.967 1.00 77.19 101 PHE A C 1
ATOM 809 O O . PHE A 1 101 ? 24.411 3.951 -38.614 1.00 77.19 101 PHE A O 1
ATOM 816 N N . ASN A 1 102 ? 24.925 2.197 -37.315 1.00 82.69 102 ASN A N 1
ATOM 817 C CA . ASN A 1 102 ? 26.368 2.416 -37.407 1.00 82.69 102 ASN A CA 1
ATOM 818 C C . ASN A 1 102 ? 26.964 1.607 -38.577 1.00 82.69 102 ASN A C 1
ATOM 820 O O . ASN A 1 102 ? 27.143 0.397 -38.435 1.00 82.69 102 ASN A O 1
ATOM 824 N N . PRO A 1 103 ? 27.256 2.202 -39.746 1.00 80.12 103 PRO A N 1
ATOM 825 C CA . PRO A 1 103 ? 27.737 1.456 -40.909 1.00 80.12 103 PRO A CA 1
ATOM 826 C C . PRO A 1 103 ? 29.146 0.867 -40.728 1.00 80.12 103 PRO A C 1
ATOM 828 O O . PRO A 1 103 ? 29.518 -0.002 -41.506 1.00 80.12 103 PRO A O 1
ATOM 831 N N . GLU A 1 104 ? 29.905 1.274 -39.706 1.00 87.06 104 GLU A N 1
ATOM 832 C CA . GLU A 1 104 ? 31.319 0.898 -39.552 1.00 87.06 104 GLU A CA 1
ATOM 833 C C . GLU A 1 104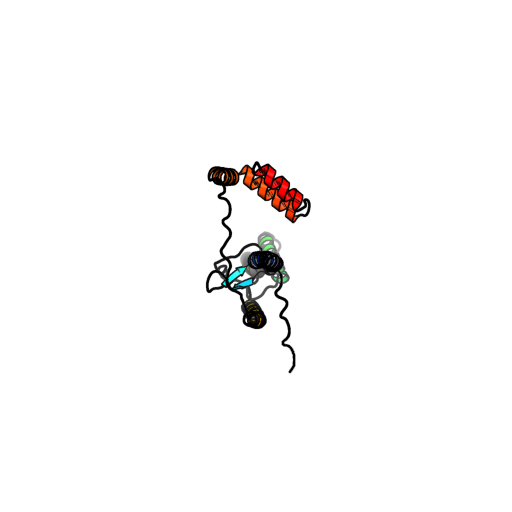 ? 31.563 -0.473 -38.902 1.00 87.06 104 GLU A C 1
ATOM 835 O O . GLU A 1 104 ? 32.685 -0.977 -38.952 1.00 87.06 104 GLU A O 1
ATOM 840 N N . SER A 1 105 ? 30.551 -1.122 -38.310 1.00 79.88 105 SER A N 1
ATOM 841 C CA . SER A 1 105 ? 30.738 -2.486 -37.801 1.00 79.88 105 SER A CA 1
ATOM 842 C C . SER A 1 105 ? 30.773 -3.467 -38.976 1.00 79.88 105 SER A C 1
ATOM 844 O O . SER A 1 105 ? 29.819 -3.557 -39.741 1.00 79.88 105 SER A O 1
ATOM 846 N N . GLY A 1 106 ? 31.851 -4.226 -39.161 1.00 87.25 106 GLY A N 1
ATOM 847 C CA . GLY A 1 106 ? 31.984 -5.212 -40.250 1.00 87.25 106 GLY A CA 1
ATOM 848 C C . GLY A 1 106 ? 31.005 -6.404 -40.201 1.00 87.25 106 GLY A C 1
ATOM 849 O O . GLY A 1 106 ? 31.285 -7.440 -40.791 1.00 87.25 106 GLY A O 1
ATOM 850 N N . GLU A 1 107 ? 29.891 -6.280 -39.479 1.00 88.19 107 GLU A N 1
ATOM 851 C CA . GLU A 1 107 ? 28.863 -7.294 -39.245 1.00 88.19 107 GLU A CA 1
ATOM 852 C C . GLU A 1 107 ? 27.742 -7.224 -40.284 1.00 88.19 107 GLU A C 1
ATOM 854 O O . GLU A 1 107 ? 27.359 -6.147 -40.762 1.00 88.19 107 GLU A O 1
ATOM 859 N N . THR A 1 108 ? 27.146 -8.379 -40.575 1.00 90.25 108 THR A N 1
ATOM 860 C CA . THR A 1 108 ? 26.020 -8.475 -41.506 1.00 90.25 108 THR A CA 1
ATOM 861 C C . THR A 1 108 ? 24.749 -7.838 -40.932 1.00 90.25 108 THR A C 1
ATOM 863 O O . THR A 1 108 ? 24.527 -7.791 -39.722 1.00 90.25 108 THR A O 1
ATOM 866 N N . PHE A 1 109 ? 23.851 -7.372 -41.807 1.00 87.75 109 PHE A N 1
ATOM 867 C CA . PHE A 1 109 ? 22.569 -6.784 -41.392 1.00 87.75 109 PHE A CA 1
ATOM 868 C C . PHE A 1 109 ? 21.741 -7.722 -40.492 1.00 87.75 109 PHE A C 1
ATOM 870 O O . PHE A 1 109 ? 21.110 -7.268 -39.539 1.00 87.75 109 PHE A O 1
ATOM 877 N N . VAL A 1 110 ? 21.772 -9.032 -40.766 1.00 88.81 110 VAL A N 1
ATOM 878 C CA . VAL A 1 110 ? 21.028 -10.047 -40.002 1.00 88.81 110 VAL A CA 1
ATOM 879 C C . VAL A 1 110 ? 21.572 -10.190 -38.578 1.00 88.81 110 VAL A C 1
ATOM 881 O O . VAL A 1 110 ? 20.782 -10.256 -37.638 1.00 88.81 110 VAL A O 1
ATOM 884 N N . GLU A 1 111 ? 22.895 -10.175 -38.394 1.00 88.88 111 GLU A N 1
ATOM 885 C CA . GLU A 1 111 ? 23.523 -10.215 -37.064 1.00 88.88 111 GLU A CA 1
ATOM 886 C C . GLU A 1 111 ? 23.145 -8.986 -36.233 1.00 88.88 111 GLU A C 1
ATOM 888 O O . GLU A 1 111 ? 22.717 -9.122 -35.085 1.00 88.88 111 GLU A O 1
ATOM 893 N N . ARG A 1 112 ? 23.182 -7.793 -36.840 1.00 86.00 112 ARG A N 1
ATOM 894 C CA . ARG A 1 112 ? 22.779 -6.538 -36.183 1.00 86.00 112 ARG A CA 1
ATOM 895 C C . ARG A 1 112 ? 21.321 -6.570 -35.733 1.00 86.00 112 ARG A C 1
ATOM 897 O O . ARG A 1 112 ? 21.005 -6.169 -34.611 1.00 86.00 112 ARG A O 1
ATOM 904 N N . LEU A 1 113 ? 20.429 -7.064 -36.594 1.00 89.69 113 LEU A N 1
ATOM 905 C CA . LEU A 1 113 ? 19.009 -7.198 -36.272 1.00 89.69 113 LEU A CA 1
ATOM 906 C C . LEU A 1 113 ? 18.791 -8.209 -35.136 1.00 89.69 113 LEU A C 1
ATOM 908 O O . LEU A 1 113 ? 17.979 -7.969 -34.241 1.00 89.69 113 LEU A O 1
ATOM 912 N N . GLY A 1 114 ? 19.547 -9.312 -35.147 1.00 90.81 114 GLY A N 1
ATOM 913 C CA . GLY A 1 114 ? 19.523 -10.336 -34.105 1.00 90.81 114 GLY A CA 1
ATOM 914 C C . GLY A 1 114 ? 19.946 -9.798 -32.736 1.00 90.81 114 GLY A C 1
ATOM 915 O O . GLY A 1 114 ? 19.234 -10.005 -31.752 1.00 90.81 114 GLY A O 1
ATOM 916 N N . ILE A 1 115 ? 21.054 -9.051 -32.674 1.00 88.38 115 ILE A N 1
ATOM 917 C CA . ILE A 1 115 ? 21.545 -8.423 -31.436 1.00 88.38 115 ILE A CA 1
ATOM 918 C C . ILE A 1 115 ? 20.532 -7.397 -30.912 1.00 88.38 115 ILE A C 1
ATOM 920 O O . ILE A 1 115 ? 20.199 -7.408 -29.723 1.00 88.38 115 ILE A O 1
ATOM 924 N N . ALA A 1 116 ? 19.987 -6.548 -31.790 1.00 89.00 116 ALA A N 1
ATOM 925 C CA . ALA A 1 116 ? 18.986 -5.560 -31.402 1.00 89.00 116 ALA A CA 1
ATOM 926 C C . ALA A 1 116 ? 17.724 -6.231 -30.831 1.00 89.00 116 ALA A C 1
ATOM 928 O O . ALA A 1 116 ? 17.280 -5.869 -29.740 1.00 89.00 116 ALA A O 1
ATOM 929 N N . PHE A 1 117 ? 17.192 -7.263 -31.491 1.00 91.19 117 PHE A N 1
ATOM 930 C CA . PHE A 1 117 ? 16.022 -7.994 -31.000 1.00 91.19 117 PHE A CA 1
ATOM 931 C C . PHE A 1 117 ? 16.284 -8.691 -29.657 1.00 91.19 117 PHE A C 1
ATOM 933 O O . PHE A 1 117 ? 15.463 -8.600 -28.742 1.00 91.19 117 PHE A O 1
ATOM 940 N N . LEU A 1 118 ? 17.447 -9.331 -29.498 1.00 92.19 118 LEU A N 1
ATOM 941 C CA . LEU A 1 118 ? 17.834 -9.967 -28.239 1.00 92.19 118 LEU A CA 1
ATOM 942 C C . LEU A 1 118 ? 17.915 -8.944 -27.095 1.00 92.19 118 LEU A C 1
ATOM 944 O O . LEU A 1 118 ? 17.372 -9.194 -26.018 1.00 92.19 118 LEU A O 1
ATOM 948 N N . SER A 1 119 ? 18.531 -7.779 -27.335 1.00 89.38 119 SER A N 1
ATOM 949 C CA . SER A 1 119 ? 18.615 -6.689 -26.348 1.00 89.38 119 SER A CA 1
ATOM 950 C C . SER A 1 119 ? 17.239 -6.145 -25.949 1.00 89.38 119 SER A C 1
ATOM 952 O O . SER A 1 119 ? 17.006 -5.857 -24.773 1.00 89.38 119 SER A O 1
ATOM 954 N N . LEU A 1 120 ? 16.301 -6.068 -26.900 1.00 93.12 120 LEU A N 1
ATOM 955 C CA . LEU A 1 120 ? 14.931 -5.620 -26.667 1.00 93.12 120 LEU A CA 1
ATOM 956 C C . LEU A 1 120 ? 14.174 -6.613 -25.776 1.00 93.12 120 LEU A C 1
ATOM 958 O O . LEU A 1 120 ? 13.588 -6.220 -24.766 1.00 93.12 120 LEU A O 1
ATOM 962 N N . VAL A 1 121 ? 14.210 -7.904 -26.122 1.00 95.19 121 VAL A N 1
ATOM 963 C CA . VAL A 1 121 ? 13.547 -8.964 -25.347 1.00 95.19 121 VAL A CA 1
ATOM 964 C C . VAL A 1 121 ? 14.139 -9.047 -23.942 1.00 95.19 121 VAL A C 1
ATOM 966 O O . VAL A 1 121 ? 13.393 -9.067 -22.962 1.00 95.19 121 VAL A O 1
ATOM 969 N N . LEU A 1 122 ? 15.470 -9.028 -23.820 1.00 95.06 122 LEU A N 1
ATOM 970 C CA . LEU A 1 122 ? 16.149 -9.067 -22.526 1.00 95.06 122 LEU A CA 1
ATOM 971 C C . LEU A 1 122 ? 15.818 -7.836 -21.670 1.00 95.06 122 LEU A C 1
ATOM 973 O O . LEU A 1 122 ? 15.580 -7.966 -20.464 1.00 95.06 122 LEU A O 1
ATOM 977 N N . GLY A 1 123 ? 15.750 -6.656 -22.291 1.00 95.06 123 GLY A N 1
ATOM 978 C CA . GLY A 1 123 ? 15.358 -5.412 -21.638 1.00 95.06 123 GLY A CA 1
ATOM 979 C C . GLY A 1 123 ? 13.928 -5.464 -21.095 1.00 95.06 123 GLY A C 1
ATOM 980 O O . GLY A 1 123 ? 13.702 -5.164 -19.922 1.00 95.06 123 GLY A O 1
ATOM 981 N N . LEU A 1 124 ? 12.971 -5.932 -21.902 1.00 95.81 124 LEU A N 1
ATOM 982 C CA . LEU A 1 124 ? 11.568 -6.079 -21.496 1.00 95.81 124 LEU A CA 1
ATOM 983 C C . LEU A 1 124 ? 11.386 -7.102 -20.369 1.00 95.81 124 LEU A C 1
ATOM 985 O O . LEU A 1 124 ? 10.686 -6.820 -19.395 1.00 95.81 124 LEU A O 1
ATOM 989 N N . VAL A 1 125 ? 12.041 -8.264 -20.462 1.00 96.50 125 VAL A N 1
ATOM 990 C CA . VAL A 1 125 ? 11.999 -9.295 -19.410 1.00 96.50 125 VAL A CA 1
ATOM 991 C C . VAL A 1 125 ? 12.588 -8.757 -18.104 1.00 96.50 125 VAL A C 1
ATOM 993 O O . VAL A 1 125 ? 11.986 -8.933 -17.042 1.00 96.50 125 VAL A O 1
ATOM 996 N N . SER A 1 126 ? 13.715 -8.041 -18.171 1.00 94.44 126 SER A N 1
ATOM 997 C CA . SER A 1 126 ? 14.351 -7.426 -16.998 1.00 94.44 126 SER A CA 1
ATOM 998 C C . SER A 1 126 ? 13.471 -6.347 -16.366 1.00 94.44 126 SER A C 1
ATOM 1000 O O . SER A 1 126 ? 13.304 -6.328 -15.147 1.00 94.44 126 SER A O 1
ATOM 1002 N N . ALA A 1 127 ? 12.837 -5.494 -17.177 1.00 93.69 127 ALA A N 1
ATOM 1003 C CA . ALA A 1 127 ? 11.921 -4.465 -16.693 1.00 93.69 127 ALA A CA 1
ATOM 1004 C C . ALA A 1 127 ? 10.676 -5.073 -16.025 1.00 93.69 127 ALA A C 1
ATOM 1006 O O . ALA A 1 127 ? 10.294 -4.649 -14.933 1.00 93.69 127 ALA A O 1
ATOM 1007 N N . ALA A 1 128 ? 10.079 -6.106 -16.629 1.00 93.12 128 ALA A N 1
ATOM 1008 C CA . ALA A 1 128 ? 8.940 -6.819 -16.057 1.00 93.12 128 ALA A CA 1
ATOM 1009 C C . ALA A 1 128 ? 9.305 -7.509 -14.730 1.00 93.12 128 ALA A C 1
ATOM 1011 O O . ALA A 1 128 ? 8.561 -7.403 -13.752 1.00 93.12 128 ALA A O 1
ATOM 1012 N N . ALA A 1 129 ? 10.474 -8.154 -14.662 1.00 90.69 129 ALA A N 1
ATOM 1013 C CA . ALA A 1 129 ? 10.994 -8.752 -13.434 1.00 90.69 129 ALA A CA 1
ATOM 1014 C C . ALA A 1 129 ? 11.272 -7.696 -12.348 1.00 90.69 129 ALA A C 1
ATOM 1016 O O . ALA A 1 129 ? 10.915 -7.891 -11.184 1.00 90.69 129 ALA A O 1
ATOM 1017 N N . GLY A 1 130 ? 11.849 -6.551 -12.725 1.00 90.75 130 GLY A N 1
ATOM 1018 C CA . GLY A 1 130 ? 12.077 -5.416 -11.831 1.00 90.75 130 GLY A CA 1
ATOM 1019 C C . GLY A 1 130 ? 10.774 -4.865 -11.252 1.00 90.75 130 GLY A C 1
ATOM 1020 O O . GLY A 1 130 ? 10.639 -4.728 -10.033 1.00 90.75 130 GLY A O 1
ATOM 1021 N N . LEU A 1 131 ? 9.769 -4.644 -12.106 1.00 89.31 131 LEU A N 1
ATOM 1022 C CA . LEU A 1 131 ? 8.439 -4.190 -11.698 1.00 89.31 131 LEU A CA 1
ATOM 1023 C C . LEU A 1 131 ? 7.752 -5.203 -10.768 1.00 89.31 131 LEU A C 1
ATOM 1025 O O . LEU A 1 131 ? 7.156 -4.815 -9.761 1.00 89.31 131 LEU A O 1
ATOM 1029 N N . TYR A 1 132 ? 7.878 -6.500 -11.060 1.00 86.06 132 TYR A N 1
ATOM 1030 C CA . TYR A 1 132 ? 7.359 -7.575 -10.214 1.00 86.06 132 TYR A CA 1
ATOM 1031 C C . TYR A 1 132 ? 7.983 -7.565 -8.809 1.00 86.06 132 TYR A C 1
ATOM 1033 O O . TYR A 1 132 ? 7.266 -7.674 -7.814 1.00 86.06 132 TYR A O 1
ATOM 1041 N N . LEU A 1 133 ? 9.299 -7.354 -8.699 1.00 87.25 133 LEU A N 1
ATOM 1042 C CA . LEU A 1 133 ? 9.990 -7.246 -7.406 1.00 87.25 133 LEU A CA 1
ATOM 1043 C C . LEU A 1 133 ? 9.626 -5.964 -6.636 1.00 87.25 133 LEU A C 1
ATOM 1045 O O . LEU A 1 133 ? 9.562 -5.980 -5.400 1.00 87.25 133 LEU A O 1
ATOM 1049 N N . LEU A 1 134 ? 9.366 -4.861 -7.347 1.00 84.19 134 LEU A N 1
ATOM 1050 C CA . LEU A 1 134 ? 8.959 -3.580 -6.757 1.00 84.19 134 LEU A CA 1
ATOM 1051 C C . LEU A 1 134 ? 7.525 -3.594 -6.217 1.00 84.19 134 LEU A C 1
ATOM 1053 O O . LEU A 1 134 ? 7.251 -2.906 -5.233 1.00 84.19 134 LEU A O 1
ATOM 1057 N N . ARG A 1 135 ? 6.635 -4.417 -6.789 1.00 79.56 135 ARG A N 1
ATOM 1058 C CA . ARG A 1 135 ? 5.217 -4.528 -6.390 1.00 79.56 135 ARG A CA 1
ATOM 1059 C C . ARG A 1 135 ? 5.007 -4.997 -4.941 1.00 79.56 135 ARG A C 1
ATOM 1061 O O . ARG A 1 135 ? 3.924 -4.830 -4.392 1.00 79.56 135 ARG A O 1
ATOM 1068 N N . GLY A 1 136 ? 6.063 -5.492 -4.294 1.00 64.12 136 GLY A N 1
ATOM 1069 C CA . GLY A 1 136 ? 6.093 -5.736 -2.856 1.00 64.12 136 GLY A CA 1
ATOM 1070 C C . GLY A 1 136 ? 5.512 -7.084 -2.433 1.00 64.12 136 GLY A C 1
ATOM 1071 O O . GLY A 1 136 ? 4.834 -7.782 -3.188 1.00 64.12 136 GLY A O 1
ATOM 1072 N N . ARG A 1 137 ? 5.817 -7.469 -1.188 1.00 63.19 137 ARG A N 1
ATOM 1073 C CA . ARG A 1 137 ? 5.234 -8.649 -0.547 1.00 63.19 137 ARG A CA 1
ATOM 1074 C C . ARG A 1 137 ? 3.831 -8.304 -0.062 1.00 63.19 137 ARG A C 1
ATOM 1076 O O . ARG A 1 137 ? 3.665 -7.429 0.783 1.00 63.19 137 ARG A O 1
ATOM 1083 N N . GLY A 1 138 ? 2.845 -9.063 -0.520 1.00 62.03 138 GLY A N 1
ATOM 1084 C CA . GLY A 1 138 ? 1.629 -9.263 0.262 1.00 62.03 138 GLY A CA 1
ATOM 1085 C C . GLY A 1 138 ? 1.983 -9.872 1.631 1.00 62.03 138 GLY A C 1
ATOM 1086 O O . GLY A 1 138 ? 3.050 -10.483 1.767 1.00 62.03 138 GLY A O 1
ATOM 1087 N N . PRO A 1 139 ? 1.132 -9.707 2.659 1.00 57.78 139 PRO A N 1
ATOM 1088 C CA . PRO A 1 139 ? 1.404 -10.205 4.006 1.00 57.78 139 PRO A CA 1
ATOM 1089 C C . PRO A 1 139 ? 1.736 -11.702 3.961 1.00 57.78 139 PRO A C 1
ATOM 1091 O O . PRO A 1 139 ? 0.938 -12.517 3.489 1.00 57.78 139 PRO A O 1
ATOM 1094 N N . THR A 1 140 ? 2.948 -12.056 4.398 1.00 64.25 140 THR A N 1
ATOM 1095 C CA . THR A 1 140 ? 3.443 -13.435 4.339 1.00 64.25 140 THR A CA 1
ATOM 1096 C C . THR A 1 140 ? 2.627 -14.317 5.278 1.00 64.25 140 THR A C 1
ATOM 1098 O O . THR A 1 140 ? 2.220 -13.884 6.353 1.00 64.25 140 THR A O 1
ATOM 1101 N N . GLU A 1 141 ? 2.387 -15.572 4.896 1.00 64.12 141 GLU A N 1
ATOM 1102 C CA . GLU A 1 141 ? 1.604 -16.508 5.720 1.00 64.12 141 GLU A CA 1
ATOM 1103 C C . GLU A 1 141 ? 2.196 -16.685 7.114 1.00 64.12 141 GLU A C 1
ATOM 1105 O O . GLU A 1 141 ? 1.450 -16.698 8.085 1.00 64.12 141 GLU A O 1
ATOM 1110 N N . LYS A 1 142 ? 3.529 -16.693 7.223 1.00 69.69 142 LYS A N 1
ATOM 1111 C CA . LYS A 1 142 ? 4.226 -16.717 8.512 1.00 69.69 142 LYS A CA 1
ATOM 1112 C C . LYS A 1 142 ? 3.944 -15.474 9.350 1.00 69.69 142 LYS A C 1
ATOM 1114 O O . LYS A 1 142 ? 3.613 -15.624 10.516 1.00 69.69 142 LYS A O 1
ATOM 1119 N N . ALA A 1 143 ? 4.001 -14.275 8.764 1.00 70.75 143 ALA A N 1
ATOM 1120 C CA . ALA A 1 143 ? 3.691 -13.049 9.497 1.00 70.75 143 ALA A CA 1
ATOM 1121 C C . ALA A 1 143 ? 2.228 -13.028 9.951 1.00 70.75 143 ALA A C 1
ATOM 1123 O O . ALA A 1 143 ? 1.945 -12.636 11.075 1.00 70.75 143 ALA A O 1
ATOM 1124 N N . VAL A 1 144 ? 1.294 -13.505 9.120 1.00 74.50 144 VAL A N 1
ATOM 1125 C CA . VAL A 1 144 ? -0.120 -13.631 9.507 1.00 74.50 144 VAL A CA 1
ATOM 1126 C C . VAL A 1 144 ? -0.296 -14.662 10.625 1.00 74.50 144 VAL A C 1
ATOM 1128 O O . VAL A 1 144 ? -1.040 -14.412 11.573 1.00 74.50 144 VAL A O 1
ATOM 1131 N N . GLN A 1 145 ? 0.394 -15.799 10.543 1.00 78.00 145 GLN A N 1
ATOM 1132 C CA . GLN A 1 145 ? 0.325 -16.862 11.540 1.00 78.00 145 GLN A CA 1
ATOM 1133 C C . GLN A 1 145 ? 0.917 -16.411 12.880 1.00 78.00 145 GLN A C 1
ATOM 1135 O O . GLN A 1 145 ? 0.290 -16.608 13.917 1.00 78.00 145 GLN A O 1
ATOM 1140 N N . GLU A 1 146 ? 2.054 -15.725 12.861 1.00 79.56 146 GLU A N 1
ATOM 1141 C CA . GLU A 1 146 ? 2.705 -15.159 14.042 1.00 79.56 146 GLU A CA 1
ATOM 1142 C C . GLU A 1 146 ? 1.849 -14.058 14.683 1.00 79.56 146 GLU A C 1
ATOM 1144 O O . GLU A 1 146 ? 1.612 -14.088 15.891 1.00 79.56 146 GLU A O 1
ATOM 1149 N N . LEU A 1 147 ? 1.259 -13.167 13.875 1.00 75.38 147 LEU A N 1
ATOM 1150 C CA . LEU A 1 147 ? 0.311 -12.160 14.363 1.00 75.38 147 LEU A CA 1
ATOM 1151 C C . LEU A 1 147 ? -0.924 -12.817 15.003 1.00 75.38 147 LEU A C 1
ATOM 1153 O O . LEU A 1 147 ? -1.408 -12.369 16.043 1.00 75.38 147 LEU A O 1
ATOM 1157 N N . SER A 1 148 ? -1.429 -13.901 14.404 1.00 79.69 148 SER A N 1
ATOM 1158 C CA . SER A 1 148 ? -2.579 -14.639 14.933 1.00 79.69 148 SER A CA 1
ATOM 1159 C C . SER A 1 148 ? -2.255 -15.382 16.234 1.00 79.69 148 SER A C 1
ATOM 1161 O O . SER A 1 148 ? -3.063 -15.359 17.163 1.00 79.69 148 SER A O 1
ATOM 1163 N N . ALA A 1 149 ? -1.057 -15.963 16.348 1.00 83.81 149 ALA A N 1
ATOM 1164 C CA . ALA A 1 149 ? -0.579 -16.617 17.562 1.00 83.81 149 ALA A CA 1
ATOM 1165 C C . ALA A 1 149 ? -0.383 -15.597 18.692 1.00 83.81 149 ALA A C 1
ATOM 1167 O O . ALA A 1 149 ? -0.805 -15.826 19.826 1.00 83.81 149 ALA A O 1
ATOM 1168 N N . GLN A 1 150 ? 0.166 -14.425 18.374 1.00 86.25 150 GLN A N 1
ATOM 1169 C CA . GLN A 1 150 ? 0.333 -13.338 19.332 1.00 86.25 150 GLN A CA 1
ATOM 1170 C C . GLN A 1 150 ? -1.019 -12.779 19.807 1.00 86.25 150 GLN A C 1
ATOM 1172 O O . GLN A 1 150 ? -1.192 -12.486 20.993 1.00 86.25 150 GLN A O 1
ATOM 1177 N N . ALA A 1 151 ? -2.009 -12.685 18.914 1.00 78.19 151 ALA A N 1
ATOM 1178 C CA . ALA A 1 151 ? -3.375 -12.317 19.277 1.00 78.19 151 ALA A CA 1
ATOM 1179 C C . ALA A 1 151 ? -4.040 -13.374 20.177 1.00 78.19 151 ALA A C 1
ATOM 1181 O O . ALA A 1 151 ? -4.708 -13.013 21.148 1.00 78.19 151 ALA A O 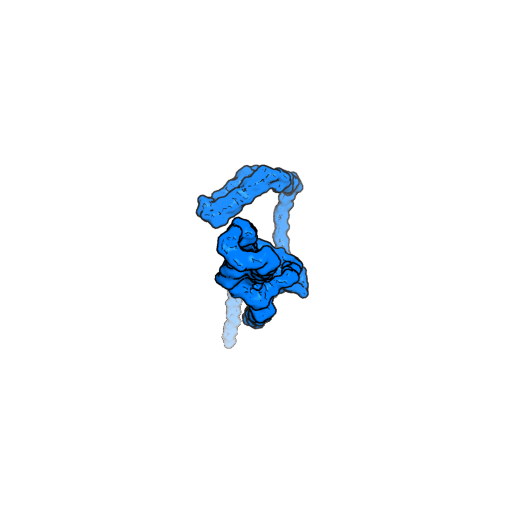1
ATOM 1182 N N . ALA A 1 152 ? -3.834 -14.666 19.901 1.00 80.00 152 ALA A N 1
ATOM 1183 C CA . ALA A 1 152 ? -4.327 -15.756 20.742 1.00 80.00 152 ALA A CA 1
ATOM 1184 C C . ALA A 1 152 ? -3.704 -15.718 22.147 1.00 80.00 152 ALA A C 1
ATOM 1186 O O . ALA A 1 152 ? -4.429 -15.802 23.137 1.00 80.00 152 ALA A O 1
ATOM 1187 N N . TYR A 1 153 ? -2.390 -15.486 22.243 1.00 85.75 153 TYR A N 1
ATOM 1188 C CA . TYR A 1 153 ? -1.696 -15.322 23.521 1.00 85.75 153 TYR A CA 1
ATOM 1189 C C . TYR A 1 153 ? -2.271 -14.157 24.338 1.00 85.7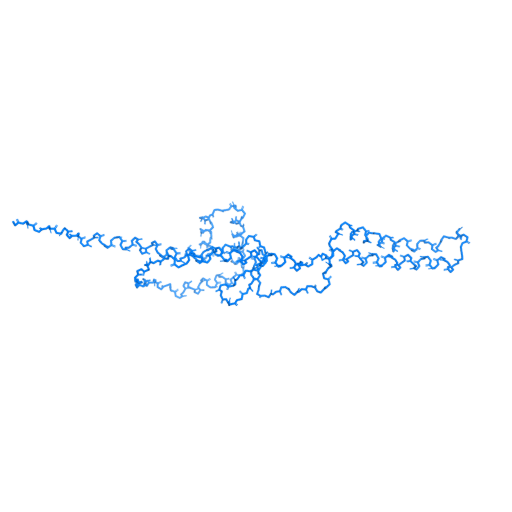5 153 TYR A C 1
ATOM 1191 O O . TYR A 1 153 ? -2.606 -14.320 25.510 1.00 85.75 153 TYR A O 1
ATOM 1199 N N . ARG A 1 154 ? -2.487 -12.989 23.715 1.00 80.56 154 ARG A N 1
ATOM 1200 C CA . ARG A 1 154 ? -3.095 -11.831 24.399 1.00 80.56 154 ARG A CA 1
ATOM 1201 C C . ARG A 1 154 ? -4.504 -12.123 24.917 1.00 80.56 154 ARG A C 1
ATOM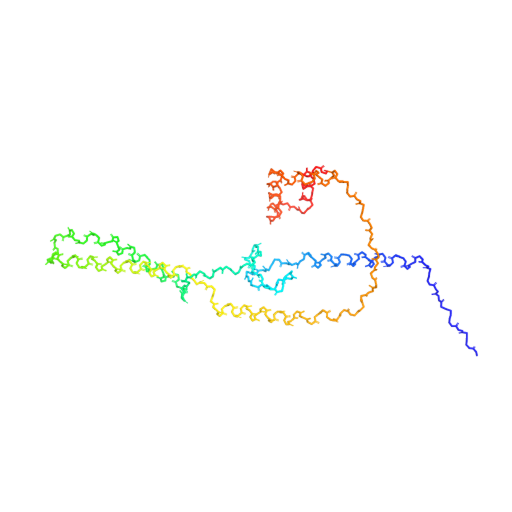 1203 O O . ARG A 1 154 ? -4.845 -11.674 26.007 1.00 80.56 154 ARG A O 1
ATOM 1210 N N . ARG A 1 155 ? -5.310 -12.888 24.171 1.00 77.69 155 ARG A N 1
ATOM 1211 C CA . ARG A 1 155 ? -6.646 -13.315 24.624 1.00 77.69 155 ARG A CA 1
ATOM 1212 C C . ARG A 1 155 ? -6.565 -14.256 25.824 1.00 77.69 155 ARG A C 1
ATOM 1214 O O . ARG A 1 155 ? -7.307 -14.059 26.779 1.00 77.69 155 ARG A O 1
ATOM 1221 N N . ALA A 1 156 ? -5.646 -15.222 25.798 1.00 81.56 156 ALA A N 1
ATOM 1222 C CA . ALA A 1 156 ? -5.450 -16.159 26.903 1.00 81.56 156 ALA A CA 1
ATOM 1223 C C . ALA A 1 156 ? -5.038 -15.443 28.201 1.00 81.56 156 ALA A C 1
ATOM 1225 O O . ALA A 1 156 ? -5.532 -15.777 29.272 1.00 81.56 156 ALA A O 1
ATOM 1226 N N . VAL A 1 157 ? -4.198 -14.407 28.102 1.00 82.19 157 VAL A N 1
ATOM 1227 C CA . VAL A 1 157 ? -3.785 -13.595 29.261 1.00 82.19 157 VAL A CA 1
ATOM 1228 C C . VAL A 1 157 ? -4.904 -12.660 29.753 1.00 82.19 157 VAL A C 1
ATOM 1230 O O . VAL A 1 157 ? -4.964 -12.350 30.941 1.00 82.19 157 VAL A O 1
ATOM 1233 N N . ALA A 1 158 ? -5.805 -12.207 28.874 1.00 73.81 158 ALA A N 1
ATOM 1234 C CA . ALA A 1 158 ? -6.900 -11.300 29.236 1.00 73.81 158 ALA A CA 1
ATOM 1235 C C . ALA A 1 158 ? -8.119 -12.001 29.874 1.00 73.81 158 ALA A C 1
ATOM 1237 O O . ALA A 1 158 ? -8.827 -11.380 30.666 1.00 73.81 158 ALA A O 1
ATOM 1238 N N . ALA A 1 159 ? -8.358 -13.278 29.558 1.00 72.31 159 ALA A N 1
ATOM 1239 C CA . ALA A 1 159 ? -9.535 -14.037 29.993 1.00 72.31 159 ALA A CA 1
ATOM 1240 C C . ALA A 1 159 ? -9.733 -14.192 31.525 1.00 72.31 159 ALA A C 1
ATOM 1242 O O . ALA A 1 159 ? -10.875 -14.096 31.968 1.00 72.31 159 ALA A O 1
ATOM 1243 N N . PRO A 1 160 ? -8.703 -14.362 32.383 1.00 63.53 160 PRO A N 1
ATOM 1244 C CA . PRO A 1 160 ? -8.938 -14.731 33.787 1.00 63.53 160 PRO A CA 1
ATOM 1245 C C . PRO A 1 160 ? -9.481 -13.615 34.691 1.00 63.53 160 PRO A C 1
ATOM 1247 O O . PRO A 1 160 ? -9.743 -13.856 35.866 1.00 63.53 160 PRO A O 1
ATOM 1250 N N . ARG A 1 161 ? -9.615 -12.373 34.208 1.00 56.41 161 ARG A N 1
ATOM 1251 C CA . ARG A 1 161 ? -10.001 -11.238 35.069 1.00 56.41 161 ARG A CA 1
ATOM 1252 C C . ARG A 1 161 ? -11.508 -10.997 35.178 1.00 56.41 161 ARG A C 1
ATOM 1254 O O . ARG A 1 161 ? -11.904 -10.178 36.002 1.00 56.41 161 ARG A O 1
ATOM 1261 N N . GLN A 1 162 ? -12.343 -11.667 34.382 1.00 57.22 162 GLN A N 1
ATOM 1262 C CA . GLN A 1 162 ? -13.791 -11.410 34.378 1.00 57.22 162 GLN A CA 1
ATOM 126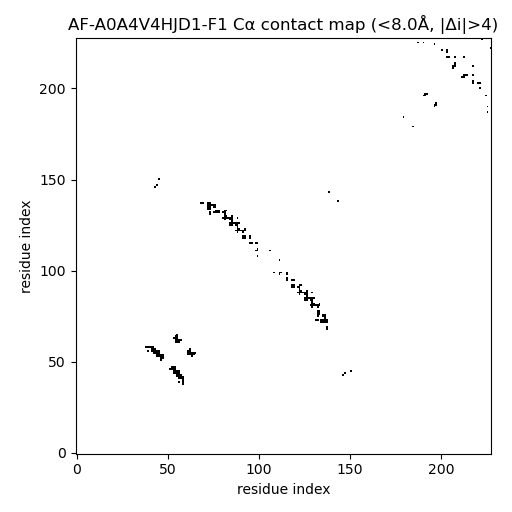3 C C . GLN A 1 162 ? -14.576 -12.180 35.448 1.00 57.22 162 GLN A C 1
ATOM 1265 O O . GLN A 1 162 ? -15.570 -11.648 35.939 1.00 57.22 162 GLN A O 1
ATOM 1270 N N . ASP A 1 163 ? -14.105 -13.345 35.894 1.00 55.00 163 ASP A N 1
ATOM 1271 C CA . ASP A 1 163 ? -14.874 -14.190 36.825 1.00 55.00 163 ASP A CA 1
ATOM 1272 C C . ASP A 1 163 ? -14.668 -13.833 38.308 1.00 55.00 163 ASP A C 1
ATOM 1274 O O . ASP A 1 163 ? -15.418 -14.272 39.178 1.00 55.00 163 ASP A O 1
ATOM 1278 N N . ALA A 1 164 ? -13.697 -12.970 38.619 1.00 55.19 164 ALA A N 1
ATOM 1279 C CA . ALA A 1 164 ? -13.363 -12.573 39.988 1.00 55.19 164 ALA A CA 1
ATOM 1280 C C . ALA A 1 164 ? -14.020 -11.251 40.434 1.00 55.19 164 ALA A C 1
ATOM 1282 O O . ALA A 1 164 ? -13.451 -10.531 41.254 1.00 55.19 164 ALA A O 1
ATOM 1283 N N . ASN A 1 165 ? -15.218 -10.918 39.934 1.00 57.47 165 ASN A N 1
ATOM 1284 C CA . ASN A 1 165 ? -16.038 -9.847 40.517 1.00 57.47 165 ASN A CA 1
ATOM 1285 C C . ASN A 1 165 ? -17.285 -10.415 41.226 1.00 57.47 165 ASN A C 1
ATOM 1287 O O . ASN A 1 165 ? -18.404 -10.261 40.727 1.00 57.47 165 ASN A O 1
ATOM 1291 N N . PRO A 1 166 ? -17.121 -11.094 42.377 1.00 54.25 166 PRO A N 1
ATOM 1292 C CA . PRO A 1 166 ? -18.245 -11.482 43.211 1.00 54.25 166 PRO A CA 1
ATOM 1293 C C . PRO A 1 166 ? -18.869 -10.221 43.830 1.00 54.25 166 PRO A C 1
ATOM 1295 O O . PRO A 1 166 ? -18.165 -9.352 44.333 1.00 54.25 166 PRO A O 1
ATOM 1298 N N . ALA A 1 167 ? -20.202 -10.151 43.814 1.00 58.44 167 ALA A N 1
ATOM 1299 C CA . ALA A 1 167 ? -21.048 -9.078 44.356 1.00 58.44 167 ALA A CA 1
ATOM 1300 C C . ALA A 1 167 ? -21.270 -7.853 43.444 1.00 58.44 167 ALA A C 1
ATOM 1302 O O . ALA A 1 167 ? -20.825 -6.734 43.702 1.00 58.44 167 ALA A O 1
ATOM 1303 N N . ALA A 1 168 ? -22.106 -8.030 42.416 1.00 49.94 168 ALA A N 1
ATOM 1304 C CA . ALA A 1 168 ? -22.876 -6.920 41.864 1.00 49.94 168 ALA A CA 1
ATOM 1305 C C . ALA A 1 168 ? -24.178 -6.730 42.683 1.00 49.94 168 ALA A C 1
ATOM 1307 O O . ALA A 1 168 ? -25.069 -7.568 42.573 1.00 49.94 168 ALA A O 1
ATOM 1308 N N . PRO A 1 169 ? -24.329 -5.657 43.490 1.00 64.69 169 PRO A N 1
ATOM 1309 C CA . PRO A 1 169 ? -25.596 -5.352 44.166 1.00 64.69 169 PRO A CA 1
ATOM 1310 C C . PRO A 1 169 ? -26.723 -4.977 43.182 1.00 64.69 169 PRO A C 1
ATOM 1312 O O . PRO A 1 169 ? -26.405 -4.482 42.087 1.00 64.69 169 PRO A O 1
ATOM 1315 N N . PRO A 1 170 ? -28.002 -5.183 43.581 1.00 54.25 170 PRO A N 1
ATOM 1316 C CA . PRO A 1 170 ? -29.191 -5.034 42.738 1.00 54.25 170 PRO A CA 1
ATOM 1317 C C . PRO A 1 170 ? -29.289 -3.629 42.133 1.00 54.25 170 PRO A C 1
ATOM 1319 O O . PRO A 1 170 ? -28.999 -2.626 42.782 1.00 54.25 170 PRO A O 1
ATOM 1322 N N . THR A 1 171 ? -29.648 -3.575 40.853 1.00 49.34 171 THR A N 1
ATOM 1323 C CA . THR A 1 171 ? -29.749 -2.368 40.023 1.00 49.34 171 THR A CA 1
ATOM 1324 C C . THR A 1 171 ? -30.803 -1.382 40.546 1.00 49.34 171 THR A C 1
ATOM 1326 O O . THR A 1 171 ? -31.975 -1.751 40.602 1.00 49.34 171 THR A O 1
ATOM 1329 N N . PRO A 1 172 ? -30.426 -0.128 40.872 1.00 59.31 172 PRO A N 1
ATOM 1330 C CA . PRO A 1 172 ? -31.373 0.952 41.141 1.00 59.31 172 PRO A CA 1
ATOM 1331 C C . PRO A 1 172 ? -31.990 1.496 39.845 1.00 59.31 172 PRO A C 1
ATOM 1333 O O . PRO A 1 172 ? -31.310 1.617 38.826 1.00 59.31 172 PRO A O 1
ATOM 1336 N N . VAL A 1 173 ? -33.280 1.817 39.927 1.00 58.94 173 VAL A N 1
ATOM 1337 C CA . VAL A 1 173 ? -34.158 2.344 38.871 1.00 58.94 173 VAL A CA 1
ATOM 1338 C C . VAL A 1 173 ? -33.571 3.618 38.239 1.00 58.94 173 VAL A C 1
ATOM 1340 O O . VAL A 1 173 ? -33.118 4.519 38.942 1.00 58.94 173 VAL A O 1
ATOM 1343 N N . GLU A 1 174 ? -33.547 3.661 36.906 1.00 55.34 174 GLU A N 1
ATOM 1344 C CA . GLU A 1 174 ? -32.937 4.715 36.086 1.00 55.34 174 GLU A CA 1
ATOM 1345 C C . GLU A 1 174 ? -33.634 6.082 36.278 1.00 55.34 174 GLU A C 1
ATOM 1347 O O . GLU A 1 174 ? -34.866 6.144 36.223 1.00 55.34 174 GLU A O 1
ATOM 1352 N N . PRO A 1 175 ? -32.896 7.193 36.495 1.00 56.94 175 PRO A N 1
ATOM 1353 C CA . PRO A 1 175 ? -33.495 8.517 36.602 1.00 56.94 175 PRO A CA 1
ATOM 1354 C C . PRO A 1 175 ? -33.900 9.027 35.218 1.00 56.94 175 PRO A C 1
ATOM 1356 O O . PRO A 1 175 ? -33.083 9.118 34.300 1.00 56.94 175 PRO A O 1
ATOM 1359 N N . VAL A 1 176 ? -35.170 9.403 35.101 1.00 50.31 176 VAL A N 1
ATOM 1360 C CA . VAL A 1 176 ? -35.790 10.002 33.916 1.00 50.31 176 VAL A CA 1
ATOM 1361 C C . VAL A 1 176 ? -35.004 11.249 33.490 1.00 50.31 176 VAL A C 1
ATOM 1363 O O . VAL A 1 176 ? -35.007 12.264 34.186 1.00 50.31 176 VAL A O 1
ATOM 1366 N N . ARG A 1 177 ? -34.313 11.187 32.343 1.00 60.97 177 ARG A N 1
ATOM 1367 C CA . ARG A 1 177 ? -33.760 12.387 31.693 1.00 60.97 177 ARG A CA 1
ATOM 1368 C C . ARG A 1 177 ? -34.912 13.316 31.299 1.00 60.97 177 ARG A C 1
ATOM 1370 O O . ARG A 1 177 ? -35.902 12.821 30.759 1.00 60.97 177 ARG A O 1
ATOM 1377 N N . PRO A 1 178 ? -34.780 14.640 31.494 1.00 59.44 178 PRO A N 1
ATOM 1378 C CA . PRO A 1 178 ? -35.763 15.577 30.978 1.00 59.44 178 PRO A CA 1
ATOM 1379 C C . PRO A 1 178 ? -35.826 15.448 29.446 1.00 59.44 178 PRO A C 1
ATOM 1381 O O . PRO A 1 178 ? -34.779 15.311 28.800 1.00 59.44 178 PRO A O 1
ATOM 1384 N N . PRO A 1 179 ? -37.028 15.448 28.853 1.00 65.00 179 PRO A N 1
ATOM 1385 C CA . PRO A 1 179 ? -37.176 15.380 27.410 1.00 65.00 179 PRO A CA 1
ATOM 1386 C C . PRO A 1 179 ? -36.567 16.645 26.795 1.00 65.00 179 PRO A C 1
ATOM 1388 O O . PRO A 1 179 ? -37.041 17.753 27.038 1.00 65.00 179 PRO A O 1
ATOM 1391 N N . MET A 1 180 ? -35.499 16.493 26.005 1.00 70.31 180 MET A N 1
ATOM 1392 C CA . MET A 1 180 ? -35.135 17.521 25.024 1.00 70.31 180 MET A CA 1
ATOM 1393 C C . MET A 1 180 ? -36.368 17.766 24.159 1.00 70.31 180 MET A C 1
ATOM 1395 O O . MET A 1 180 ? -36.951 16.804 23.660 1.00 70.31 180 MET A O 1
ATOM 1399 N N . SER A 1 181 ? -36.759 19.028 23.985 1.00 78.81 181 SER A N 1
ATOM 1400 C CA . SER A 1 181 ? -37.859 19.364 23.088 1.00 78.81 181 SER A CA 1
ATOM 1401 C C . SER A 1 181 ? -37.528 18.890 21.671 1.00 78.81 181 SER A C 1
ATOM 1403 O O . SER A 1 181 ? -36.387 19.003 21.210 1.00 78.81 181 SER A O 1
ATOM 1405 N N . ASP A 1 182 ? -38.523 18.361 20.961 1.00 80.00 182 ASP A N 1
ATOM 1406 C CA . ASP A 1 182 ? -38.341 17.875 19.589 1.00 80.00 182 ASP A CA 1
ATOM 1407 C C . ASP A 1 182 ? -37.809 18.979 18.659 1.00 80.00 182 ASP A C 1
ATOM 1409 O O . ASP A 1 182 ? -37.029 18.707 17.747 1.00 80.00 182 ASP A O 1
ATOM 1413 N N . ALA A 1 183 ? -38.120 20.243 18.965 1.00 77.44 183 ALA A N 1
ATOM 1414 C CA . ALA A 1 183 ? -37.584 21.415 18.279 1.00 77.44 183 ALA A CA 1
ATOM 1415 C C . ALA A 1 183 ? -36.048 21.514 18.362 1.00 77.44 183 ALA A C 1
ATOM 1417 O O . ALA A 1 183 ? -35.396 21.752 17.346 1.00 77.44 183 ALA A O 1
ATOM 1418 N N . ALA A 1 184 ? -35.454 21.269 19.536 1.00 75.00 184 ALA A N 1
ATOM 1419 C CA . ALA A 1 184 ? -34.000 21.296 19.705 1.00 75.00 184 ALA A CA 1
ATOM 1420 C C . ALA A 1 184 ? -33.316 20.142 18.950 1.00 75.00 184 ALA A C 1
ATOM 1422 O O . ALA A 1 184 ? -32.242 20.318 18.375 1.00 75.00 184 ALA A O 1
ATOM 1423 N N . ARG A 1 185 ? -33.959 18.966 18.886 1.00 76.31 185 ARG A N 1
ATOM 1424 C CA . ARG A 1 185 ? -33.461 17.833 18.087 1.00 76.31 185 ARG A CA 1
ATOM 1425 C C . ARG A 1 185 ? -33.484 18.125 16.592 1.00 76.31 185 ARG A C 1
ATOM 1427 O O . ARG A 1 185 ? -32.498 17.852 15.915 1.00 76.31 185 ARG A O 1
ATOM 1434 N N . VAL A 1 186 ? -34.580 18.679 16.076 1.00 78.94 186 VAL A N 1
ATOM 1435 C CA . VAL A 1 186 ? -34.704 18.998 14.645 1.00 78.94 186 VAL A CA 1
ATOM 1436 C C . VAL A 1 186 ? -33.719 20.098 14.241 1.00 78.94 186 VAL A C 1
ATOM 1438 O O . VAL A 1 186 ? -33.066 19.968 13.207 1.00 78.94 186 VAL A O 1
ATOM 1441 N N . ALA A 1 187 ? -33.533 21.128 15.074 1.00 76.25 187 ALA A N 1
ATOM 1442 C CA . ALA A 1 187 ? -32.535 22.171 14.834 1.00 76.25 187 ALA A CA 1
ATOM 1443 C C . ALA A 1 187 ? -31.107 21.599 14.770 1.00 76.25 187 ALA A C 1
ATOM 1445 O O . ALA A 1 187 ? -30.350 21.932 13.860 1.00 76.25 187 ALA A O 1
ATOM 1446 N N . GLN A 1 188 ? -30.763 20.670 15.667 1.00 77.31 188 GLN A N 1
ATOM 1447 C CA . GLN A 1 188 ? -29.447 20.029 15.679 1.00 77.31 188 GLN A CA 1
ATOM 1448 C C . GLN A 1 188 ? -29.223 19.111 14.465 1.00 77.31 188 GLN A C 1
ATOM 1450 O O . GLN A 1 188 ? -28.126 19.082 13.909 1.00 77.31 188 GLN A O 1
ATOM 1455 N N . ILE A 1 189 ? -30.259 18.394 14.017 1.00 79.12 189 ILE A N 1
ATOM 1456 C CA . ILE A 1 189 ? -30.199 17.561 12.807 1.00 79.12 189 ILE A CA 1
ATOM 1457 C C . ILE A 1 189 ? -30.026 18.435 11.555 1.00 79.12 189 ILE A C 1
ATOM 1459 O O . ILE A 1 189 ? -29.172 18.133 10.724 1.00 79.12 189 ILE A O 1
ATOM 1463 N N . ASN A 1 190 ? -30.764 19.544 11.444 1.00 81.06 190 ASN A N 1
ATOM 1464 C CA . ASN A 1 190 ? -30.628 20.478 10.321 1.00 81.06 190 ASN A CA 1
ATOM 1465 C C . ASN A 1 190 ? -29.276 21.206 10.319 1.00 81.06 190 ASN A C 1
ATOM 1467 O O . ASN A 1 190 ? -28.697 21.401 9.253 1.00 81.06 190 ASN A O 1
ATOM 1471 N N . ALA A 1 191 ? -28.735 21.554 11.490 1.00 75.12 191 ALA A N 1
ATOM 1472 C CA . ALA A 1 191 ? -27.397 22.133 11.599 1.00 75.12 191 ALA A CA 1
ATOM 1473 C C . ALA A 1 191 ? -26.309 21.143 11.147 1.00 75.12 191 ALA A C 1
ATOM 1475 O O . ALA A 1 191 ? -25.373 21.529 10.455 1.00 75.12 191 ALA A O 1
ATOM 1476 N N . LEU A 1 192 ? -26.447 19.851 11.473 1.00 77.25 192 LEU A N 1
ATOM 1477 C CA . LEU A 1 192 ? -25.522 18.806 11.012 1.00 77.25 192 LEU A CA 1
ATOM 1478 C C . LEU A 1 192 ? -25.648 18.492 9.513 1.00 77.25 192 LEU A C 1
ATOM 1480 O O . LEU A 1 192 ? -24.700 17.970 8.929 1.00 77.25 192 LEU A O 1
ATOM 1484 N N . ALA A 1 193 ? -26.792 18.793 8.897 1.00 85.75 193 ALA A N 1
ATOM 1485 C CA . ALA A 1 193 ? -27.021 18.590 7.468 1.00 85.75 193 ALA A CA 1
ATOM 1486 C C . ALA A 1 193 ? -26.410 19.697 6.589 1.00 85.75 193 ALA A C 1
ATOM 1488 O O . ALA A 1 193 ? -26.288 19.509 5.378 1.00 85.75 193 ALA A O 1
ATOM 1489 N N . ASN A 1 194 ? -26.015 20.836 7.169 1.00 91.62 194 ASN A N 1
ATOM 1490 C CA . ASN A 1 194 ? -25.380 21.916 6.423 1.00 91.62 194 ASN A CA 1
ATOM 1491 C C . ASN A 1 194 ? -23.894 21.575 6.140 1.00 91.62 194 ASN A C 1
ATOM 1493 O O . ASN A 1 194 ? -23.131 21.345 7.089 1.00 91.62 194 ASN A O 1
ATOM 1497 N N . PRO A 1 195 ? -23.456 21.528 4.862 1.00 90.06 195 PRO A N 1
ATOM 1498 C CA . PRO A 1 195 ? -22.079 21.175 4.504 1.00 90.06 195 PRO A CA 1
ATOM 1499 C C . PRO A 1 195 ? -21.036 22.121 5.116 1.00 90.06 195 PRO A C 1
ATOM 1501 O O . PRO A 1 195 ? -19.961 21.663 5.512 1.00 90.06 195 PRO A O 1
ATOM 1504 N N . ASP A 1 196 ? -21.369 23.403 5.282 1.00 92.12 196 ASP A N 1
ATOM 1505 C CA . ASP A 1 196 ? -20.456 24.402 5.847 1.00 92.12 196 ASP A CA 1
ATOM 1506 C C . ASP A 1 196 ? -20.190 24.128 7.337 1.00 92.12 196 ASP A C 1
ATOM 1508 O O . ASP A 1 196 ? -19.053 24.178 7.816 1.00 92.12 196 ASP A O 1
ATOM 1512 N N . THR A 1 197 ? -21.235 23.744 8.075 1.00 90.88 197 THR A N 1
ATOM 1513 C CA . THR A 1 197 ? -21.157 23.371 9.495 1.00 90.88 197 THR A CA 1
ATOM 1514 C C . THR A 1 197 ? -20.340 22.089 9.682 1.00 90.88 197 THR A C 1
ATOM 1516 O O . THR A 1 197 ? -19.520 21.995 10.602 1.00 90.88 197 THR A O 1
ATOM 1519 N N . ALA A 1 198 ? -20.497 21.113 8.782 1.00 88.75 198 ALA A N 1
ATOM 1520 C CA . ALA A 1 198 ? -19.704 19.887 8.791 1.00 88.75 198 ALA A CA 1
ATOM 1521 C C . ALA A 1 198 ? -18.210 20.169 8.547 1.00 88.75 198 ALA A C 1
ATOM 1523 O O . ALA A 1 198 ? -17.357 19.629 9.260 1.00 88.75 198 ALA A O 1
ATOM 1524 N N . GLN A 1 199 ? -17.885 21.051 7.597 1.00 94.31 199 GLN A N 1
ATOM 1525 C CA . GLN A 1 199 ? -16.504 21.442 7.313 1.00 94.31 199 GLN A CA 1
ATOM 1526 C C . GLN A 1 199 ? -15.871 22.192 8.494 1.00 94.31 199 GLN A C 1
ATOM 1528 O O . GLN A 1 199 ? -14.739 21.899 8.888 1.00 94.31 199 GLN A O 1
ATOM 1533 N N . ALA A 1 200 ? -16.610 23.100 9.131 1.00 94.19 200 ALA A N 1
ATOM 1534 C CA . ALA A 1 200 ? -16.136 23.810 10.315 1.00 94.19 200 ALA A CA 1
ATOM 1535 C C . ALA A 1 200 ? -15.864 22.864 11.504 1.00 94.19 200 ALA A C 1
ATOM 1537 O O . ALA A 1 200 ? -14.853 23.007 12.197 1.00 94.19 200 ALA A O 1
ATOM 1538 N N . LEU A 1 201 ? -16.702 21.839 11.705 1.00 93.31 201 LEU A N 1
ATOM 1539 C CA . LEU A 1 201 ? -16.471 20.798 12.716 1.00 93.31 201 LEU A CA 1
ATOM 1540 C C . LEU A 1 201 ? -15.244 19.927 12.406 1.00 93.31 201 LEU A C 1
ATOM 1542 O O . LEU A 1 201 ? -14.537 19.514 13.330 1.00 93.31 201 LEU A O 1
ATOM 1546 N N . GLN A 1 202 ? -14.964 19.641 11.132 1.00 93.69 202 GLN A N 1
ATOM 1547 C CA . GLN A 1 202 ? -13.737 18.939 10.739 1.00 93.69 202 GLN A CA 1
ATOM 1548 C C . GLN A 1 202 ? -12.493 19.785 11.025 1.00 93.69 202 GLN A C 1
ATOM 1550 O O . GLN A 1 202 ? -11.545 19.276 11.626 1.00 93.69 202 GLN A O 1
ATOM 1555 N N . ASN A 1 203 ? -12.526 21.079 10.695 1.00 95.31 203 ASN A N 1
ATOM 1556 C CA . ASN A 1 203 ? -11.435 22.010 10.990 1.00 95.31 203 ASN A CA 1
ATOM 1557 C C . ASN A 1 203 ? -11.175 22.118 12.500 1.00 95.31 203 ASN A C 1
ATOM 1559 O O . ASN A 1 203 ? -10.028 22.023 12.933 1.00 95.31 203 ASN A O 1
ATOM 1563 N N . LEU A 1 204 ? -12.226 22.219 13.322 1.00 95.88 204 LEU A N 1
ATOM 1564 C CA . LEU A 1 204 ? -12.091 22.221 14.783 1.00 95.88 204 LEU A CA 1
ATOM 1565 C C . LEU A 1 204 ? -11.465 20.923 15.318 1.00 95.88 204 LEU A C 1
ATOM 1567 O O . LEU A 1 204 ? -10.601 20.969 16.194 1.00 95.88 204 LEU A O 1
ATOM 1571 N N . ASN A 1 205 ? -11.851 19.760 14.782 1.00 94.75 205 ASN A N 1
ATOM 1572 C CA . ASN A 1 205 ? -11.228 18.488 15.162 1.00 94.75 205 ASN A CA 1
ATOM 1573 C C . ASN A 1 205 ? -9.757 18.414 14.734 1.00 94.75 205 ASN A C 1
ATOM 1575 O O . ASN A 1 205 ? -8.935 17.879 15.480 1.00 94.75 205 ASN A O 1
ATOM 1579 N N . HIS A 1 206 ? -9.416 18.959 13.564 1.00 95.12 206 HIS A N 1
ATOM 1580 C CA . HIS A 1 206 ? -8.035 19.032 13.099 1.00 95.12 206 HIS A CA 1
ATOM 1581 C C . HIS A 1 206 ? -7.175 19.891 14.037 1.00 95.12 206 HIS A C 1
ATOM 1583 O O . HIS A 1 206 ? -6.132 19.422 14.487 1.00 95.12 206 HIS A O 1
ATOM 1589 N N . LEU A 1 207 ? -7.650 21.086 14.416 1.00 96.62 207 LEU A N 1
ATOM 1590 C CA . LEU A 1 207 ? -6.967 21.982 15.363 1.00 96.62 207 LEU A CA 1
ATOM 1591 C C . LEU A 1 207 ? -6.776 21.350 16.749 1.00 96.62 207 LEU A C 1
ATOM 1593 O O . LEU A 1 207 ? -5.740 21.537 17.390 1.00 96.62 207 LEU A O 1
ATOM 1597 N N . ARG A 1 208 ? -7.757 20.568 17.213 1.00 95.88 208 ARG A N 1
ATOM 1598 C CA . ARG A 1 208 ? -7.647 19.802 18.462 1.00 95.88 208 ARG A CA 1
ATOM 1599 C C . ARG A 1 208 ? -6.586 18.705 18.353 1.00 95.88 208 ARG A C 1
ATOM 1601 O O . ARG A 1 208 ? -5.804 18.509 19.279 1.00 95.88 208 ARG A O 1
ATOM 1608 N N . TYR A 1 209 ? -6.531 17.996 17.224 1.00 92.44 209 TYR A N 1
ATOM 1609 C CA . TYR A 1 209 ? -5.553 16.927 17.002 1.00 92.44 209 TYR A CA 1
ATOM 1610 C C . TYR A 1 209 ? -4.117 17.459 16.921 1.00 92.44 209 TYR A C 1
ATOM 1612 O O . TYR A 1 209 ? -3.208 16.869 17.504 1.00 92.44 209 TYR A O 1
ATOM 1620 N N . THR A 1 210 ? -3.916 18.603 16.264 1.00 95.69 210 THR A N 1
ATOM 1621 C CA . THR A 1 210 ? -2.617 19.292 16.207 1.00 95.69 210 THR A CA 1
ATOM 1622 C C . THR A 1 210 ? -2.255 20.004 17.514 1.00 95.69 210 THR A C 1
ATOM 1624 O O . THR A 1 210 ? -1.178 20.587 17.603 1.00 95.69 210 THR A O 1
ATOM 1627 N N . ARG A 1 211 ? -3.116 19.916 18.542 1.00 94.38 211 ARG A N 1
ATOM 1628 C CA . ARG A 1 211 ? -2.974 20.574 19.851 1.00 94.38 211 ARG A CA 1
ATOM 1629 C C . ARG A 1 211 ? -2.837 22.100 19.760 1.00 94.38 211 ARG A C 1
ATOM 1631 O O . ARG A 1 211 ? -2.226 22.707 20.632 1.00 94.38 211 ARG A O 1
ATOM 1638 N N . VAL A 1 212 ? -3.405 22.714 18.719 1.00 96.88 212 VAL A N 1
ATOM 1639 C CA . VAL A 1 212 ? -3.444 24.179 18.552 1.00 96.88 212 VAL A CA 1
ATOM 1640 C C . VAL A 1 212 ? -4.507 24.807 19.458 1.00 96.88 212 VAL A C 1
ATOM 1642 O O . VAL A 1 212 ? -4.334 25.938 19.894 1.00 96.88 212 VAL A O 1
ATOM 1645 N N . ILE A 1 213 ? -5.577 24.064 19.766 1.00 96.06 213 ILE A N 1
ATOM 1646 C CA . ILE A 1 213 ? -6.633 24.468 20.705 1.00 96.06 213 ILE A CA 1
ATOM 1647 C C . ILE A 1 213 ? -6.791 23.444 21.831 1.00 96.06 213 ILE A C 1
ATOM 1649 O O . ILE A 1 213 ? -6.542 22.246 21.655 1.00 96.06 213 ILE A O 1
ATOM 1653 N N . THR A 1 214 ? -7.243 23.917 22.984 1.00 96.50 214 THR A N 1
ATOM 1654 C CA . THR A 1 214 ? -7.565 23.105 24.162 1.00 96.50 214 THR A CA 1
ATOM 1655 C C . THR A 1 214 ? -8.972 22.492 24.082 1.00 96.50 214 THR A C 1
ATOM 1657 O O . THR A 1 214 ? -9.795 22.859 23.240 1.00 96.50 214 THR A O 1
ATOM 1660 N N . GLU A 1 215 ? -9.275 21.530 24.963 1.00 93.69 215 GLU A N 1
ATOM 1661 C CA . GLU A 1 215 ? -10.593 20.871 25.012 1.00 93.69 215 GLU A CA 1
ATOM 1662 C C . GLU A 1 215 ? -11.733 21.849 25.329 1.00 93.69 215 GLU A C 1
ATOM 1664 O O . GLU A 1 215 ? -12.834 21.729 24.783 1.00 93.69 215 GLU A O 1
ATOM 1669 N N . ASP A 1 216 ? -11.468 22.824 26.199 1.00 94.75 216 ASP A N 1
ATOM 1670 C CA . ASP A 1 216 ? -12.463 23.807 26.622 1.00 94.75 216 ASP A CA 1
ATOM 1671 C C . ASP A 1 216 ? -12.761 24.807 25.498 1.00 94.75 216 ASP A C 1
ATOM 1673 O O . ASP A 1 216 ? -13.927 25.103 25.225 1.00 94.75 216 ASP A O 1
ATOM 1677 N N . GLU A 1 217 ? -11.732 25.236 24.759 1.00 94.38 217 GLU A N 1
ATOM 1678 C CA . GLU A 1 217 ? -11.883 26.061 23.553 1.00 94.38 217 GLU A CA 1
ATOM 1679 C C . GLU A 1 217 ? -12.647 25.321 22.452 1.00 94.38 217 GLU A C 1
ATOM 1681 O O . GLU A 1 217 ? -13.529 25.900 21.816 1.00 94.38 217 GLU A O 1
ATOM 1686 N N . PHE A 1 218 ? -12.380 24.024 22.264 1.00 96.12 218 PHE A N 1
ATOM 1687 C CA . PHE A 1 218 ? -13.132 23.191 21.327 1.00 96.12 218 PHE A CA 1
ATOM 1688 C C . PHE A 1 218 ? -14.615 23.101 21.710 1.00 96.12 218 PHE A C 1
ATOM 1690 O O . PHE A 1 218 ? -15.483 23.237 20.845 1.00 96.12 218 PHE A O 1
ATOM 1697 N N . ARG A 1 219 ? -14.933 22.907 22.998 1.00 92.25 219 ARG A N 1
ATOM 1698 C CA . ARG A 1 219 ? -16.324 22.827 23.473 1.00 92.25 219 ARG A CA 1
ATOM 1699 C C . ARG A 1 219 ? -17.058 24.155 23.293 1.00 92.25 219 ARG A C 1
ATOM 1701 O O . ARG A 1 219 ? -18.187 24.146 22.807 1.00 92.25 219 ARG A O 1
ATOM 1708 N N . ALA A 1 220 ? -16.414 25.273 23.625 1.00 95.25 220 ALA A N 1
ATOM 1709 C CA . ALA A 1 220 ? -16.978 26.609 23.447 1.00 95.25 220 ALA A CA 1
ATOM 1710 C C . ALA A 1 220 ? -17.191 26.953 21.963 1.00 95.25 220 ALA A C 1
ATOM 1712 O O . ALA A 1 220 ? -18.249 27.458 21.589 1.00 95.25 220 ALA A O 1
ATOM 1713 N N . ALA A 1 221 ? -16.221 26.634 21.099 1.00 95.12 221 ALA A N 1
ATOM 1714 C CA . ALA A 1 221 ? -16.343 26.841 19.659 1.00 95.12 221 ALA A CA 1
ATOM 1715 C C . ALA A 1 221 ? -17.453 25.974 19.054 1.00 95.12 221 ALA A C 1
ATOM 1717 O O . ALA A 1 221 ? -18.233 26.463 18.243 1.00 95.12 221 ALA A O 1
ATOM 1718 N N . LYS A 1 222 ? -17.571 24.714 19.491 1.00 94.31 222 LYS A N 1
ATOM 1719 C CA . LYS A 1 222 ? -18.640 23.807 19.062 1.00 94.31 222 LYS A CA 1
ATOM 1720 C C . LYS A 1 222 ? -20.028 24.300 19.484 1.00 94.31 222 LYS A C 1
ATOM 1722 O O . LYS A 1 222 ? -20.939 24.222 18.670 1.00 94.31 222 LYS A O 1
ATOM 1727 N N . ALA A 1 223 ? -20.180 24.812 20.707 1.00 92.62 223 ALA A N 1
ATOM 1728 C CA . ALA A 1 223 ? -21.440 25.388 21.189 1.00 92.62 223 ALA A CA 1
ATOM 1729 C C . ALA A 1 223 ? -21.871 26.593 20.331 1.00 92.62 223 ALA A C 1
ATOM 1731 O O . ALA A 1 223 ? -22.972 26.599 19.788 1.00 92.62 223 ALA A O 1
ATOM 1732 N N . ARG A 1 224 ? -20.945 27.531 20.063 1.00 91.25 224 ARG A N 1
ATOM 1733 C CA . ARG A 1 224 ? -21.191 28.677 19.164 1.00 91.25 224 ARG A CA 1
ATOM 1734 C C . ARG A 1 224 ? -21.593 28.256 17.751 1.00 91.25 224 ARG A C 1
ATOM 1736 O O . ARG A 1 224 ? -22.396 28.928 17.116 1.00 91.25 224 ARG A O 1
ATOM 1743 N N . LEU A 1 225 ? -21.026 27.155 17.254 1.00 90.50 225 LEU A N 1
ATOM 1744 C CA . LEU A 1 225 ? -21.301 26.635 15.913 1.00 90.50 225 LEU A CA 1
ATOM 1745 C C . LEU A 1 225 ? -22.669 25.947 15.799 1.00 90.50 225 LEU A C 1
ATOM 1747 O O . LEU A 1 225 ? -23.214 25.855 14.702 1.00 90.50 225 LEU A O 1
ATOM 1751 N N . LEU A 1 226 ? -23.199 25.447 16.918 1.00 88.25 226 LEU A N 1
ATOM 1752 C CA . LEU A 1 226 ? -24.506 24.792 17.004 1.00 88.25 226 LEU A CA 1
ATOM 1753 C C . LEU A 1 226 ? -25.625 25.741 17.462 1.00 88.25 226 LEU A C 1
ATOM 1755 O O . LEU A 1 226 ? -26.786 25.343 17.425 1.00 88.25 226 LEU A O 1
ATOM 1759 N N . GLY A 1 227 ? -25.288 26.986 17.814 1.00 83.81 227 GLY A N 1
ATOM 1760 C CA . GLY A 1 227 ? -26.246 28.019 18.208 1.00 83.81 227 GLY A CA 1
ATOM 1761 C C . GLY A 1 227 ? -26.707 27.945 19.667 1.00 83.81 227 GLY A C 1
ATOM 1762 O O . GLY A 1 227 ? -27.804 28.421 19.951 1.00 83.81 227 GLY A O 1
ATOM 1763 N N . ASP A 1 228 ? -25.896 27.349 20.552 1.00 70.69 228 ASP A N 1
ATOM 1764 C CA . ASP A 1 228 ? -26.104 27.343 22.013 1.00 70.69 228 ASP A CA 1
ATOM 1765 C C . ASP A 1 228 ? -25.629 28.646 22.689 1.00 70.69 228 ASP A C 1
ATOM 1767 O O . ASP A 1 228 ? -24.640 29.257 22.206 1.00 70.69 228 ASP A O 1
#

pLDDT: mean 76.16, std 15.3, range [44.81, 96.88]

Organism: NCBI:txid574700